Protein AF-A0A100YXA7-F1 (afdb_monomer)

Sequence (184 aa):
MTSSLSVAEYPRHGAYSASVLDNNVTSNGMRNAVTMMPQLVTTAGMGSSYYQPALPRNLDIFSEVERGLGDSSIKDDQRLLARKLAASLKTSLLNNYRQMHMDLPYSELHLSVLDDSAVLIEWTYLNLRAGFSIERNVDDSSYYVLVRDMENGVSTIVPEYGPLNGKNVDAVAAKVVARISEKL

Nearest PDB structures (foldseek):
  9bk6-assembly1_A  TM=2.404E-01  e=3.245E-01  synthetic construct
  5o7s-assembly1_B  TM=2.635E-01  e=5.913E-01  Dioscoreophyllum cumminsii
  5lc6-assembly2_B  TM=2.548E-01  e=8.475E-01  Dioscoreophyllum cumminsii
  7wzg-assembly1_A  TM=2.625E-01  e=3.172E+00  Streptomyces sp.

Structure (mmCIF, N/CA/C/O backbone):
data_AF-A0A100YXA7-F1
#
_entry.id   AF-A0A100YXA7-F1
#
loop_
_atom_site.group_PDB
_atom_site.id
_atom_site.type_symbol
_atom_site.label_atom_id
_atom_site.label_alt_id
_atom_site.label_comp_id
_atom_site.label_asym_id
_atom_site.label_entity_id
_atom_site.label_seq_id
_atom_site.pdbx_PDB_ins_code
_atom_site.Cartn_x
_atom_site.Cartn_y
_atom_site.Cartn_z
_atom_site.occupancy
_atom_site.B_iso_or_equiv
_atom_site.auth_seq_id
_atom_site.auth_comp_id
_atom_site.auth_asym_id
_atom_site.auth_atom_id
_atom_site.pdbx_PDB_model_num
ATOM 1 N N . MET A 1 1 ? 3.098 -28.451 -56.221 1.00 37.62 1 MET A N 1
ATOM 2 C CA . MET A 1 1 ? 1.622 -28.524 -56.164 1.00 37.62 1 MET A CA 1
ATOM 3 C C . MET A 1 1 ? 1.229 -27.959 -54.796 1.00 37.62 1 MET A C 1
ATOM 5 O O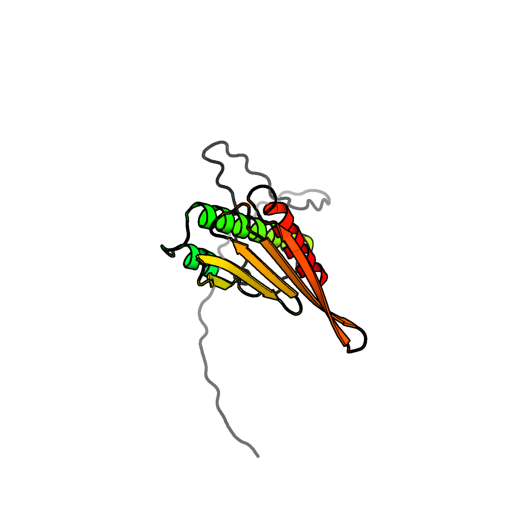 . MET A 1 1 ? 1.857 -28.399 -53.845 1.00 37.62 1 MET A O 1
ATOM 9 N N . THR A 1 2 ? 0.461 -26.876 -54.589 1.00 33.88 2 THR A N 1
ATOM 10 C CA . THR A 1 2 ? -0.818 -26.396 -55.186 1.00 33.88 2 THR A CA 1
ATOM 11 C C . THR A 1 2 ? -1.984 -27.355 -54.903 1.00 33.88 2 THR A C 1
ATOM 13 O O . THR A 1 2 ? -1.881 -28.497 -55.337 1.00 33.88 2 THR A O 1
ATOM 16 N N . SER A 1 3 ? -3.101 -27.008 -54.240 1.00 31.05 3 SER A N 1
ATOM 17 C CA . SER A 1 3 ? -3.543 -25.785 -53.505 1.00 31.05 3 SER A CA 1
ATOM 18 C C . SER A 1 3 ? -4.622 -26.211 -52.454 1.00 31.05 3 SER A C 1
ATOM 20 O O . SER A 1 3 ? -4.686 -27.401 -52.172 1.00 31.05 3 SER A O 1
ATOM 22 N N . SER A 1 4 ? -5.508 -25.421 -51.811 1.00 32.31 4 SER A N 1
ATOM 23 C CA . SER A 1 4 ? -5.873 -23.977 -51.787 1.00 32.31 4 SER A CA 1
ATOM 24 C C . SER A 1 4 ? -6.803 -23.683 -50.586 1.00 32.31 4 SER A C 1
ATOM 26 O O . SER A 1 4 ? -7.773 -24.413 -50.412 1.00 32.31 4 SER A O 1
ATOM 28 N N . LEU A 1 5 ? -6.597 -22.571 -49.863 1.00 30.11 5 LEU A N 1
ATOM 29 C CA . LEU A 1 5 ? -7.562 -21.936 -48.934 1.00 30.11 5 LEU A CA 1
ATOM 30 C C . LEU A 1 5 ? -7.378 -20.405 -49.049 1.00 30.11 5 LEU A C 1
ATOM 32 O O . LEU A 1 5 ? -6.322 -19.898 -48.691 1.00 30.11 5 LEU A O 1
ATOM 36 N N . SER A 1 6 ? -8.191 -19.675 -49.823 1.00 32.47 6 SER A N 1
ATOM 37 C CA . SER A 1 6 ? -9.591 -19.245 -49.592 1.00 32.47 6 SER A CA 1
ATOM 38 C C . SER A 1 6 ? -9.671 -17.893 -48.863 1.00 32.47 6 SER A C 1
ATOM 40 O O . SER A 1 6 ? -9.433 -17.811 -47.661 1.00 32.47 6 SER A O 1
ATOM 42 N N . VAL A 1 7 ? -10.013 -16.839 -49.610 1.00 32.09 7 VAL A N 1
ATOM 43 C CA . VAL A 1 7 ? -10.186 -15.459 -49.119 1.00 32.09 7 VAL A CA 1
ATOM 44 C C . VAL A 1 7 ? -11.549 -15.297 -48.437 1.00 32.09 7 VAL A C 1
ATOM 46 O O . VAL A 1 7 ? -12.531 -15.879 -48.890 1.00 32.09 7 VAL A O 1
ATOM 49 N N . ALA A 1 8 ? -11.615 -14.461 -47.398 1.00 31.59 8 ALA A N 1
ATOM 50 C CA . ALA A 1 8 ? -12.858 -13.908 -46.864 1.00 31.59 8 ALA A CA 1
ATOM 51 C C . ALA A 1 8 ? -12.828 -12.376 -47.001 1.00 31.59 8 ALA A C 1
ATOM 53 O O . ALA A 1 8 ? -11.882 -11.731 -46.549 1.00 31.59 8 ALA A O 1
ATOM 54 N N . GLU A 1 9 ? -13.841 -11.803 -47.649 1.00 31.30 9 GLU A N 1
ATOM 55 C CA . GLU A 1 9 ? -13.951 -10.365 -47.916 1.00 31.30 9 GLU A CA 1
ATOM 56 C C . GLU A 1 9 ? -14.804 -9.659 -46.851 1.00 31.30 9 GLU A C 1
ATOM 58 O O . GLU A 1 9 ? -15.829 -10.187 -46.428 1.00 31.30 9 GLU A O 1
ATOM 63 N N . TYR A 1 10 ? -14.425 -8.435 -46.474 1.00 28.31 10 TYR A N 1
ATOM 64 C CA . TYR A 1 10 ? -15.261 -7.479 -45.730 1.00 28.31 10 TYR A CA 1
ATOM 65 C C . TYR A 1 10 ? -15.031 -6.055 -46.300 1.00 28.31 10 TYR A C 1
ATOM 67 O O . TYR A 1 10 ? -14.023 -5.828 -46.977 1.00 28.31 10 TYR A O 1
ATOM 75 N N . PRO A 1 11 ? -15.994 -5.117 -46.181 1.00 31.16 11 PRO A N 1
ATOM 76 C CA . PRO A 1 11 ? -16.403 -4.342 -47.354 1.00 31.16 11 PRO A CA 1
ATOM 77 C C . PRO A 1 11 ? -15.809 -2.934 -47.439 1.00 31.16 11 PRO A C 1
ATOM 79 O O . PRO A 1 11 ? -15.456 -2.307 -46.442 1.00 31.16 11 PRO A O 1
ATOM 82 N N . ARG A 1 12 ? -15.820 -2.379 -48.656 1.00 36.41 12 ARG A N 1
ATOM 83 C CA . ARG A 1 12 ? -15.727 -0.928 -48.879 1.00 36.41 12 ARG A CA 1
ATOM 84 C C . ARG A 1 12 ? -17.092 -0.274 -48.654 1.00 36.41 12 ARG A C 1
ATOM 86 O O . ARG A 1 12 ? -18.082 -0.851 -49.078 1.00 36.41 12 ARG A O 1
ATOM 93 N N . HIS A 1 13 ? -17.099 0.928 -48.073 1.00 28.98 13 HIS A N 1
ATOM 94 C CA . HIS A 1 13 ? -18.012 2.084 -48.242 1.00 28.98 13 HIS A CA 1
ATOM 95 C C . HIS A 1 13 ? -17.927 2.936 -46.950 1.00 28.98 13 HIS A C 1
ATOM 97 O O . HIS A 1 13 ? -17.755 2.380 -45.873 1.00 28.98 13 HIS A O 1
ATOM 103 N N . GLY A 1 14 ? -18.012 4.270 -46.953 1.00 28.19 14 GLY A N 1
ATOM 104 C CA . GLY A 1 14 ? -18.210 5.219 -48.056 1.00 28.19 14 GLY A CA 1
ATOM 105 C C . GLY A 1 14 ? -17.272 6.435 -47.967 1.00 28.19 14 GLY A C 1
ATOM 106 O O . GLY A 1 14 ? -16.270 6.406 -47.257 1.00 28.19 14 GLY A O 1
ATOM 107 N N . ALA A 1 15 ? -17.563 7.486 -48.735 1.00 28.77 15 ALA A N 1
ATOM 108 C CA . ALA A 1 15 ? -16.673 8.638 -48.899 1.00 28.77 15 ALA A CA 1
ATOM 109 C C . ALA A 1 15 ? -16.868 9.727 -47.830 1.00 28.77 15 ALA A C 1
ATOM 111 O O . ALA A 1 15 ? -17.996 10.032 -47.449 1.00 28.77 15 ALA A O 1
ATOM 112 N N . TYR A 1 16 ? -15.774 10.397 -47.455 1.00 27.38 16 TYR A N 1
ATOM 113 C CA . TYR A 1 16 ? -15.831 11.718 -46.828 1.00 27.38 16 TYR A CA 1
ATOM 114 C C . TYR A 1 16 ? -15.858 12.795 -47.916 1.00 27.38 16 TYR A C 1
ATOM 116 O O . TYR A 1 16 ? -14.911 12.946 -48.686 1.00 27.38 16 TYR A O 1
ATOM 124 N N . SER A 1 17 ? -16.967 13.527 -47.996 1.00 29.88 17 SER A N 1
ATOM 125 C CA . SER A 1 17 ? -17.158 14.642 -48.923 1.00 29.88 17 SER A CA 1
ATOM 126 C C . SER A 1 17 ? -16.357 15.870 -48.487 1.00 29.88 17 SER A C 1
ATOM 128 O O . SER A 1 17 ? -16.531 16.347 -47.366 1.00 29.88 17 SER A O 1
ATOM 130 N N . ALA A 1 18 ? -15.546 16.434 -49.382 1.00 30.25 18 ALA A N 1
ATOM 131 C CA . ALA A 1 18 ? -14.937 17.741 -49.156 1.00 30.25 18 ALA A CA 1
ATOM 132 C C . ALA A 1 18 ? -15.998 18.853 -49.270 1.00 30.25 18 ALA A C 1
ATOM 134 O O . ALA A 1 18 ? -16.669 18.966 -50.295 1.00 30.25 18 ALA A O 1
ATOM 135 N N . SER A 1 19 ? -16.123 19.695 -48.242 1.00 31.27 19 SER A N 1
ATOM 136 C CA . SER A 1 19 ? -16.876 20.952 -48.301 1.00 31.27 19 SER A CA 1
ATOM 137 C C . SER A 1 19 ? -15.903 22.121 -48.446 1.00 31.27 19 SER A C 1
ATOM 139 O O . SER A 1 19 ? -15.122 22.391 -47.532 1.00 31.27 19 SER A O 1
ATOM 141 N N . VAL A 1 20 ? -15.945 22.804 -49.591 1.00 30.64 20 VAL A N 1
ATOM 142 C CA . VAL A 1 20 ? -15.165 24.024 -49.838 1.00 30.64 20 VAL A CA 1
ATOM 143 C C . VAL A 1 20 ? -15.649 25.142 -48.914 1.00 30.64 20 VAL A C 1
ATOM 145 O O . VAL A 1 20 ? -16.853 25.328 -48.745 1.00 30.64 20 VAL A O 1
ATOM 148 N N . LEU A 1 21 ? -14.716 25.935 -48.389 1.00 31.16 21 LEU A N 1
ATOM 149 C CA . LEU A 1 21 ? -14.981 27.331 -48.058 1.00 31.16 21 LEU A CA 1
ATOM 150 C C . LEU A 1 21 ? -13.771 28.166 -48.469 1.00 31.16 21 LEU A C 1
ATOM 152 O O . LEU A 1 21 ? -12.628 27.739 -48.309 1.00 31.16 21 LEU A O 1
ATOM 156 N N . ASP A 1 22 ? -14.051 29.301 -49.097 1.00 28.36 22 ASP A N 1
ATOM 157 C CA . ASP A 1 22 ? -13.102 29.931 -50.000 1.00 28.36 22 ASP A CA 1
ATOM 158 C C . ASP A 1 22 ? -12.080 30.856 -49.337 1.00 28.36 22 ASP A C 1
ATOM 160 O O . ASP A 1 22 ? -12.288 31.454 -48.281 1.00 28.36 22 ASP A O 1
ATOM 164 N N . ASN A 1 23 ? -10.979 30.970 -50.068 1.00 32.12 23 ASN A N 1
ATOM 165 C CA . ASN A 1 23 ? -9.921 31.961 -49.991 1.00 32.12 23 ASN A CA 1
ATOM 166 C C . ASN A 1 23 ? -10.308 33.325 -49.392 1.00 32.12 23 ASN A C 1
ATOM 168 O O . ASN A 1 23 ? -11.261 33.974 -49.822 1.00 32.12 23 ASN A O 1
ATOM 172 N N . ASN A 1 24 ? -9.394 33.877 -48.591 1.00 29.58 24 ASN A N 1
ATOM 173 C CA . ASN A 1 24 ? -9.084 35.296 -48.722 1.00 29.58 24 ASN A CA 1
ATOM 174 C C . ASN A 1 24 ? -7.568 35.509 -48.614 1.00 29.58 24 ASN A C 1
ATOM 176 O O . ASN A 1 24 ? -6.945 35.094 -47.638 1.00 29.58 24 ASN A O 1
ATOM 180 N N . VAL A 1 25 ? -6.969 36.097 -49.651 1.00 38.00 25 VAL A N 1
ATOM 181 C CA . VAL A 1 25 ? -5.513 36.241 -49.792 1.00 38.00 25 VAL A CA 1
ATOM 182 C C . VAL A 1 25 ? -5.125 37.703 -49.624 1.00 38.00 25 VAL A C 1
ATOM 184 O O . VAL A 1 25 ? -5.467 38.536 -50.460 1.00 38.00 25 VAL A O 1
ATOM 187 N N . THR A 1 26 ? -4.305 37.994 -48.618 1.00 33.75 26 THR A N 1
ATOM 188 C CA . THR A 1 26 ? -3.433 39.174 -48.610 1.00 33.75 26 THR A CA 1
ATOM 189 C C . THR A 1 26 ? -2.044 38.799 -48.105 1.00 33.75 26 THR A C 1
ATOM 191 O O . THR A 1 26 ? -1.861 37.933 -47.252 1.00 33.75 26 THR A O 1
ATOM 194 N N . SER A 1 27 ? -1.033 39.418 -48.707 1.00 37.34 27 SER A N 1
ATOM 195 C CA . SER A 1 27 ? 0.379 39.110 -48.502 1.00 37.34 27 SER A CA 1
ATOM 196 C C . SER A 1 27 ? 0.974 39.858 -47.310 1.00 37.34 27 SER A C 1
ATOM 198 O O . SER A 1 27 ? 0.764 41.065 -47.201 1.00 37.34 27 SER A O 1
ATOM 200 N N . ASN A 1 28 ? 1.859 39.210 -46.542 1.00 32.50 28 ASN A N 1
ATOM 201 C CA . ASN A 1 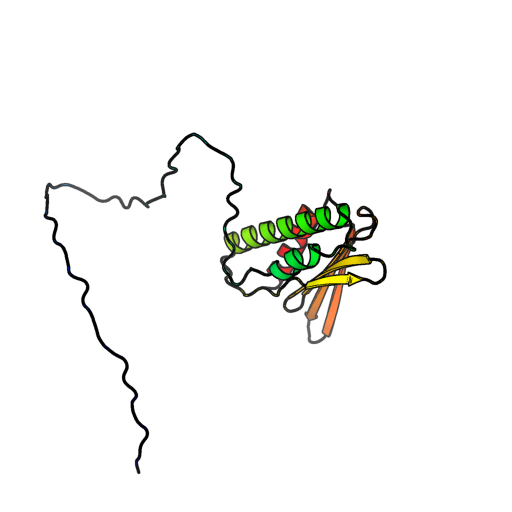28 ? 3.289 39.569 -46.541 1.00 32.50 28 ASN A CA 1
ATOM 202 C C . ASN A 1 28 ? 4.145 38.725 -45.579 1.00 32.50 28 ASN A C 1
ATOM 204 O O . ASN A 1 28 ? 3.720 38.370 -44.490 1.00 32.50 28 ASN A O 1
ATOM 208 N N . GLY A 1 29 ? 5.412 38.538 -45.965 1.00 32.50 29 GLY A N 1
ATOM 209 C CA . GLY A 1 29 ? 6.546 38.805 -45.073 1.00 32.50 29 GLY A CA 1
ATOM 210 C C . GLY A 1 29 ? 6.805 37.897 -43.863 1.00 32.50 29 GLY A C 1
ATOM 211 O O . GLY A 1 29 ? 6.405 38.210 -42.753 1.00 32.50 29 GLY A O 1
ATOM 212 N N . MET A 1 30 ? 7.738 36.963 -44.068 1.00 31.23 30 MET A N 1
ATOM 213 C CA . MET A 1 30 ? 8.749 36.522 -43.089 1.00 31.23 30 MET A CA 1
ATOM 214 C C . MET A 1 30 ? 8.351 35.594 -41.921 1.00 31.23 30 MET A C 1
ATOM 216 O O . MET A 1 30 ? 7.366 35.738 -41.211 1.00 31.23 30 MET A O 1
ATOM 220 N N . ARG A 1 31 ? 9.251 34.623 -41.731 1.0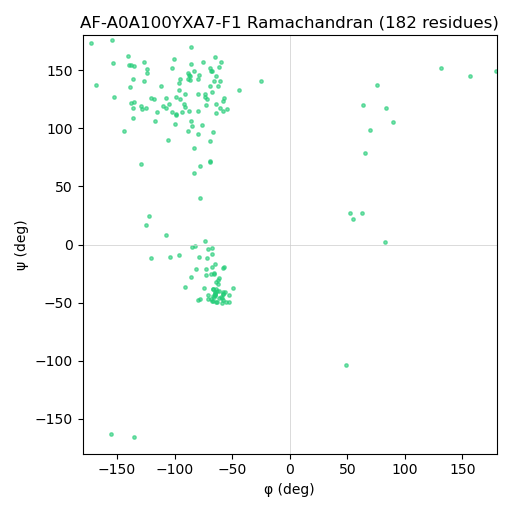0 42.66 31 ARG A N 1
ATOM 221 C CA . ARG A 1 31 ? 9.305 33.569 -40.711 1.00 42.66 31 ARG A CA 1
ATOM 222 C C . ARG A 1 31 ? 8.990 34.048 -39.286 1.00 42.66 31 ARG A C 1
ATOM 224 O O . ARG A 1 31 ? 9.694 34.907 -38.767 1.00 42.66 31 ARG A O 1
ATOM 231 N N . ASN A 1 32 ? 8.124 33.309 -38.594 1.00 32.41 32 ASN A N 1
ATOM 232 C CA . ASN A 1 32 ? 8.386 32.887 -37.215 1.00 32.41 32 ASN A CA 1
ATOM 233 C C . ASN A 1 32 ? 7.650 31.575 -36.913 1.00 32.41 32 ASN A C 1
ATOM 235 O O . ASN A 1 32 ? 6.443 31.473 -37.117 1.00 32.41 32 ASN A O 1
ATOM 239 N N . ALA A 1 33 ? 8.376 30.568 -36.426 1.00 35.59 33 ALA A N 1
ATOM 240 C CA . ALA A 1 33 ? 7.793 29.305 -35.983 1.00 35.59 33 ALA A CA 1
ATOM 241 C C . ALA A 1 33 ? 7.294 29.464 -34.539 1.00 35.59 33 ALA A C 1
ATOM 243 O O . ALA A 1 33 ? 8.003 29.151 -33.586 1.00 35.59 33 ALA A O 1
ATOM 244 N N . VAL A 1 34 ? 6.087 30.010 -34.376 1.00 32.72 34 VAL A N 1
ATOM 245 C CA . VAL A 1 34 ? 5.460 30.146 -33.056 1.00 32.72 34 VAL A CA 1
ATOM 246 C C . VAL A 1 34 ? 4.931 28.783 -32.620 1.00 32.72 34 VAL A C 1
ATOM 248 O O . VAL A 1 34 ? 3.887 28.331 -33.088 1.00 32.72 34 VAL A O 1
ATOM 251 N N . THR A 1 35 ? 5.654 28.127 -31.712 1.00 35.72 35 THR A N 1
ATOM 252 C CA . THR A 1 35 ? 5.181 26.925 -31.017 1.00 35.72 35 THR A CA 1
ATOM 253 C C . THR A 1 35 ? 3.843 27.223 -30.344 1.00 35.72 35 THR A C 1
ATOM 255 O O . THR A 1 35 ? 3.776 28.063 -29.445 1.00 35.72 35 THR A O 1
ATOM 258 N N . MET A 1 36 ? 2.777 26.534 -30.759 1.00 30.06 36 MET A N 1
ATOM 259 C CA . MET A 1 36 ? 1.458 26.659 -30.138 1.00 30.06 36 MET A CA 1
ATOM 260 C C . MET A 1 36 ? 1.471 26.057 -28.729 1.00 30.06 36 MET A C 1
ATOM 262 O O . MET A 1 36 ? 1.163 24.883 -28.535 1.00 30.06 36 MET A O 1
ATOM 266 N N . MET A 1 37 ? 1.803 26.873 -27.728 1.00 31.73 37 MET A N 1
ATOM 267 C CA . MET A 1 37 ? 1.405 26.578 -26.354 1.00 31.73 37 MET A CA 1
ATOM 268 C C . MET A 1 37 ? -0.122 26.711 -26.245 1.00 31.73 37 MET A C 1
ATOM 270 O O . MET A 1 37 ? -0.664 27.729 -26.690 1.00 31.73 37 MET A O 1
ATOM 274 N N . PRO A 1 38 ? -0.834 25.733 -25.657 1.00 34.38 38 PRO A N 1
ATOM 275 C CA . PRO A 1 38 ? -2.259 25.875 -25.393 1.00 34.38 38 PRO A CA 1
ATOM 276 C C . PRO A 1 38 ? -2.463 27.007 -24.381 1.00 34.38 38 PRO A C 1
ATOM 278 O O . PRO A 1 38 ? -1.916 26.969 -23.278 1.00 34.38 38 PRO A O 1
ATOM 281 N N . GLN A 1 39 ? -3.225 28.036 -24.753 1.00 30.23 39 GLN A N 1
ATOM 282 C CA . GLN A 1 39 ? -3.498 29.145 -23.842 1.00 30.23 39 GLN A CA 1
ATOM 283 C C . GLN A 1 39 ? -4.403 28.688 -22.693 1.00 30.23 39 GLN A C 1
ATOM 285 O O . GLN A 1 39 ? -5.406 28.009 -22.916 1.00 30.23 39 GLN A O 1
ATOM 290 N N . LEU A 1 40 ? -4.075 29.102 -21.465 1.00 32.66 40 LEU A N 1
ATOM 291 C CA . LEU A 1 40 ? -5.000 28.985 -20.341 1.00 32.66 40 LEU A CA 1
ATOM 292 C C . LEU A 1 40 ? -6.221 29.869 -20.617 1.00 32.66 40 LEU A C 1
ATOM 294 O O . LEU A 1 40 ? -6.123 31.096 -20.622 1.00 32.66 40 LEU A O 1
ATOM 298 N N . VAL A 1 41 ? -7.378 29.240 -20.815 1.00 33.69 41 VAL A N 1
ATOM 299 C CA . VAL A 1 41 ? -8.666 29.936 -20.857 1.00 33.69 41 VAL A CA 1
ATOM 300 C C . VAL A 1 41 ? -9.102 30.199 -19.418 1.00 33.69 41 VAL A C 1
ATOM 302 O O . VAL A 1 41 ? -9.676 29.337 -18.755 1.00 33.69 41 VAL A O 1
ATOM 305 N N . THR A 1 42 ? -8.793 31.393 -18.915 1.00 39.19 42 THR A N 1
ATOM 306 C CA . THR A 1 42 ? -9.084 31.807 -17.535 1.00 39.19 42 THR A CA 1
ATOM 307 C C . THR A 1 42 ? -10.560 32.189 -17.354 1.00 39.19 42 THR A C 1
ATOM 309 O O . THR A 1 42 ? -10.890 33.350 -17.114 1.00 39.19 42 THR A O 1
ATOM 312 N N . THR A 1 43 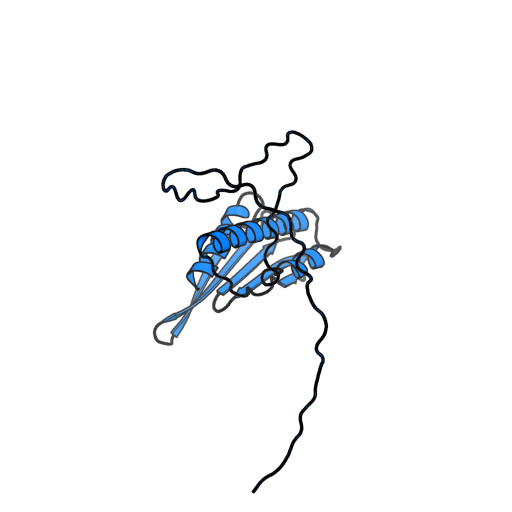? -11.472 31.221 -17.462 1.00 35.12 43 THR A N 1
ATOM 313 C CA . THR A 1 43 ? -12.887 31.429 -17.115 1.00 35.12 43 THR A CA 1
ATOM 314 C C . THR A 1 43 ? -13.057 31.339 -15.600 1.00 35.12 43 THR A C 1
ATOM 316 O O . THR A 1 43 ? -12.835 30.289 -15.002 1.00 35.12 43 THR A O 1
ATOM 319 N N . ALA A 1 44 ? -13.445 32.444 -14.963 1.00 37.53 44 ALA A N 1
ATOM 320 C CA . ALA A 1 44 ? -13.647 32.490 -13.519 1.00 37.53 44 ALA A CA 1
ATOM 321 C C . ALA A 1 44 ? -15.003 31.886 -13.108 1.00 37.53 44 ALA A C 1
ATOM 323 O O . ALA A 1 44 ? -16.046 32.308 -13.603 1.00 37.53 44 ALA A O 1
ATOM 324 N N . GLY A 1 45 ? -14.986 30.969 -12.136 1.00 36.91 45 GLY A N 1
ATOM 325 C CA . GLY A 1 45 ? -16.182 30.493 -11.434 1.00 36.91 45 GLY A CA 1
ATOM 326 C C . GLY A 1 45 ? -16.305 28.970 -11.329 1.00 36.91 45 GLY A C 1
ATOM 327 O O . GLY A 1 45 ? -15.844 28.233 -12.189 1.00 36.91 45 GLY A O 1
ATOM 328 N N . MET A 1 46 ? -16.993 28.528 -10.271 1.00 34.06 46 MET A N 1
ATOM 329 C CA . MET A 1 46 ? -17.479 27.156 -10.046 1.00 34.06 46 MET A CA 1
ATOM 330 C C . MET A 1 46 ? -16.425 26.043 -9.870 1.00 34.06 46 MET A C 1
ATOM 332 O O . MET A 1 46 ? -16.260 25.174 -10.716 1.00 34.06 46 MET A O 1
ATOM 336 N N . GLY A 1 47 ? -15.861 25.981 -8.658 1.00 32.38 47 GLY A N 1
ATOM 337 C CA . GLY A 1 47 ? -15.447 24.722 -8.027 1.00 32.38 47 GLY A CA 1
ATOM 338 C C . GLY A 1 47 ? -14.071 24.172 -8.411 1.00 32.38 47 GLY A C 1
ATOM 339 O O . GLY A 1 47 ? -13.846 23.714 -9.528 1.00 32.38 47 GLY A O 1
ATOM 340 N N . SER A 1 48 ? -13.185 24.077 -7.415 1.00 33.72 48 SER A N 1
ATOM 341 C CA . SER A 1 48 ? -11.949 23.289 -7.490 1.00 33.72 48 SER A CA 1
ATOM 342 C C . SER A 1 48 ? -12.254 21.787 -7.504 1.00 33.72 48 SER A C 1
ATOM 344 O O . SER A 1 48 ? -11.997 21.071 -6.536 1.00 33.72 48 SER A O 1
ATOM 346 N N . SER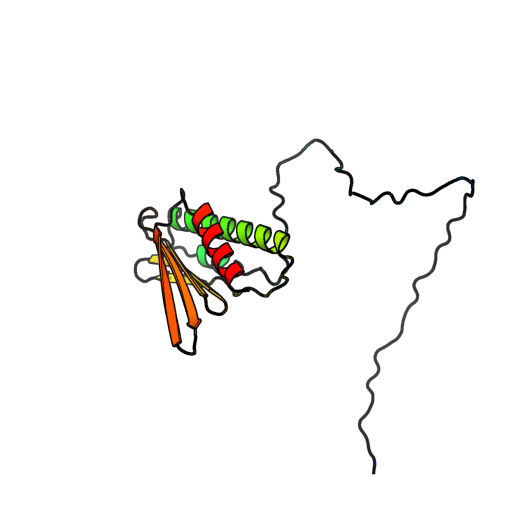 A 1 49 ? -12.808 21.297 -8.614 1.00 36.12 49 SER A N 1
ATOM 347 C CA . SER A 1 49 ? -12.717 19.878 -8.940 1.00 36.12 49 SER A CA 1
ATOM 348 C C . SER A 1 49 ? -11.233 19.534 -9.078 1.00 36.12 49 SER A C 1
ATOM 350 O O . SER A 1 49 ? -10.516 20.103 -9.902 1.00 36.12 49 SER A O 1
ATOM 352 N N . TYR A 1 50 ? -10.742 18.638 -8.220 1.00 31.19 50 TYR A N 1
ATOM 353 C CA . TYR A 1 50 ? -9.387 18.118 -8.346 1.00 31.19 50 TYR A CA 1
ATOM 354 C C . TYR A 1 50 ? -9.340 17.286 -9.621 1.00 31.19 50 TYR A C 1
ATOM 356 O O . TYR A 1 50 ? -9.753 16.127 -9.630 1.00 31.19 50 TYR A O 1
ATOM 364 N N . TYR A 1 51 ? -8.864 17.907 -10.700 1.00 35.81 51 TYR A N 1
ATOM 365 C CA . TYR A 1 51 ? -8.704 17.295 -12.011 1.00 35.81 51 TYR A CA 1
ATOM 366 C C . TYR A 1 51 ? -7.569 16.262 -11.941 1.00 35.81 51 TYR A C 1
ATOM 368 O O . TYR A 1 51 ? -6.465 16.499 -12.429 1.00 35.81 51 TYR A O 1
ATOM 376 N N . GLN A 1 52 ? -7.819 15.124 -11.277 1.00 43.44 52 GLN A N 1
ATOM 377 C CA . GLN A 1 52 ? -6.968 13.945 -11.367 1.00 43.44 52 GLN A CA 1
ATOM 378 C C . GLN A 1 52 ? -6.917 13.564 -12.849 1.00 43.44 52 GLN A C 1
ATOM 380 O O . GLN A 1 52 ? -7.956 13.209 -13.413 1.00 43.44 52 GLN A O 1
ATOM 385 N N . PRO A 1 53 ? -5.749 13.638 -13.506 1.00 48.00 53 PRO A N 1
ATOM 386 C CA . PRO A 1 53 ? -5.593 13.084 -14.837 1.00 48.00 53 PRO A CA 1
ATOM 387 C C . PRO A 1 53 ? -5.953 11.606 -14.770 1.00 48.00 53 PRO A C 1
ATOM 389 O O . PRO A 1 53 ? -5.407 10.875 -13.939 1.00 48.00 53 PRO A O 1
ATOM 392 N N . ALA A 1 54 ? -6.884 11.180 -15.620 1.00 51.88 54 ALA A N 1
ATOM 393 C CA . ALA A 1 54 ? -7.188 9.769 -15.756 1.00 51.88 54 ALA A CA 1
ATOM 394 C C . ALA A 1 54 ? -5.898 9.042 -16.150 1.00 51.88 54 ALA A C 1
ATOM 396 O O . ALA A 1 54 ? -5.260 9.390 -17.148 1.00 51.88 54 ALA A O 1
ATOM 397 N N . LEU A 1 55 ? -5.509 8.057 -15.344 1.00 55.91 55 LEU A N 1
ATOM 398 C CA . LEU A 1 55 ? -4.463 7.123 -15.725 1.00 55.91 55 LEU A CA 1
ATOM 399 C C . LEU A 1 55 ? -4.927 6.385 -17.000 1.00 55.91 55 LEU A C 1
ATOM 401 O O . LEU A 1 55 ? -6.122 6.081 -17.111 1.00 55.91 55 LEU A O 1
ATOM 405 N N . PRO A 1 56 ? -4.044 6.111 -17.980 1.00 57.72 56 PRO A N 1
ATOM 406 C CA . PRO A 1 56 ? -4.403 5.244 -19.098 1.00 57.72 56 PRO A CA 1
ATOM 407 C C . PRO A 1 56 ? -4.806 3.846 -18.583 1.00 57.72 56 PRO A C 1
ATOM 409 O O . PRO A 1 56 ? -4.486 3.459 -17.461 1.00 57.72 56 PRO A O 1
ATOM 412 N N . ARG A 1 57 ? -5.593 3.091 -19.363 1.00 51.03 57 ARG A N 1
ATOM 413 C CA . ARG A 1 57 ? -6.339 1.921 -18.838 1.00 51.03 57 ARG A CA 1
ATOM 414 C C . ARG A 1 57 ? -5.460 0.766 -18.330 1.00 51.03 57 ARG A C 1
ATOM 416 O O . ARG A 1 57 ? -5.948 -0.075 -17.590 1.00 51.03 57 ARG A O 1
ATOM 423 N N . ASN A 1 58 ? -4.182 0.745 -18.697 1.00 53.50 58 ASN A N 1
ATOM 424 C CA . ASN A 1 58 ? -3.134 -0.151 -18.192 1.00 53.50 58 ASN A CA 1
ATOM 425 C C . ASN A 1 58 ? -2.653 0.177 -16.760 1.00 53.50 58 ASN A C 1
ATOM 427 O O . ASN A 1 58 ? -1.727 -0.462 -16.266 1.00 53.50 58 ASN A O 1
ATOM 431 N N . LEU A 1 59 ? -3.263 1.169 -16.106 1.00 60.16 59 LEU A N 1
ATOM 432 C CA . LEU A 1 59 ? -2.937 1.645 -14.761 1.00 60.16 59 LEU A CA 1
ATOM 433 C C . LEU A 1 59 ? -4.154 1.638 -13.804 1.00 60.16 59 LEU A C 1
ATOM 435 O O . LEU A 1 59 ? -4.094 2.247 -12.736 1.00 60.16 59 LEU A O 1
ATOM 439 N N . ASP A 1 60 ? -5.240 0.919 -14.129 1.00 68.12 60 ASP A N 1
ATOM 440 C CA . ASP A 1 60 ? -6.402 0.708 -13.234 1.00 68.12 60 ASP A CA 1
ATOM 441 C C . ASP A 1 60 ? -6.146 -0.354 -12.139 1.00 68.12 60 ASP A C 1
ATOM 443 O O . ASP A 1 60 ? -6.993 -1.171 -11.772 1.00 68.12 60 ASP A O 1
ATOM 447 N N . ILE A 1 61 ? -4.932 -0.325 -11.588 1.00 76.88 61 ILE A N 1
ATOM 448 C CA . ILE A 1 61 ? -4.429 -1.280 -10.595 1.00 76.88 61 ILE A CA 1
ATOM 449 C C . ILE A 1 61 ? -5.140 -1.170 -9.237 1.00 76.88 61 ILE A C 1
ATOM 451 O O . ILE A 1 61 ? -4.902 -1.985 -8.356 1.00 76.88 61 ILE A O 1
ATOM 455 N N . PHE A 1 62 ? -5.986 -0.153 -9.047 1.00 83.19 62 PHE A N 1
ATOM 456 C CA . PHE A 1 62 ? -6.670 0.161 -7.789 1.00 83.19 62 PHE A CA 1
ATOM 457 C C . PHE A 1 62 ? -8.098 -0.410 -7.711 1.00 83.19 62 PHE A C 1
ATOM 459 O O . PHE A 1 62 ? -8.710 -0.370 -6.645 1.00 83.19 62 PHE A O 1
ATOM 466 N N . SER A 1 63 ? -8.636 -0.946 -8.811 1.00 79.31 63 SER A N 1
ATOM 467 C CA . SER A 1 63 ? -10.044 -1.362 -8.925 1.00 79.31 63 SER A CA 1
ATOM 468 C C . SER A 1 63 ? -10.440 -2.568 -8.051 1.00 79.31 63 SER A C 1
ATOM 470 O O . SER A 1 63 ? -11.631 -2.775 -7.785 1.00 79.31 63 SER A O 1
ATOM 472 N N . GLU A 1 64 ? -9.473 -3.366 -7.583 1.00 82.44 64 GLU A N 1
ATOM 473 C CA . GLU A 1 64 ? -9.685 -4.382 -6.543 1.00 82.44 64 GLU A CA 1
ATOM 474 C C . GLU A 1 64 ? -9.701 -3.743 -5.146 1.00 82.44 64 GLU A C 1
ATOM 476 O O . GLU A 1 64 ? -10.652 -3.952 -4.394 1.00 82.44 64 GLU A O 1
ATOM 481 N N . VAL A 1 65 ? -8.722 -2.886 -4.830 1.00 85.12 65 VAL A N 1
ATOM 482 C CA . VAL A 1 65 ? -8.634 -2.143 -3.558 1.00 85.12 65 VAL A CA 1
ATOM 483 C C . VAL A 1 65 ? -9.904 -1.325 -3.295 1.00 85.12 65 VAL A C 1
ATOM 485 O O . VAL A 1 65 ? -10.494 -1.429 -2.221 1.00 85.12 65 VAL A O 1
ATOM 488 N N . GLU A 1 66 ? -10.380 -0.546 -4.272 1.00 85.50 66 GLU A N 1
ATOM 489 C CA . GLU A 1 66 ? -11.597 0.267 -4.117 1.00 85.50 66 GLU A CA 1
ATOM 490 C C . GLU A 1 66 ? -12.852 -0.588 -3.855 1.00 85.50 66 GLU A C 1
ATOM 492 O O . GLU A 1 66 ? -13.748 -0.158 -3.125 1.00 85.50 66 GLU A O 1
ATOM 497 N N . ARG A 1 67 ? -12.892 -1.818 -4.388 1.00 85.25 67 ARG A N 1
ATOM 498 C CA . ARG A 1 67 ? -13.976 -2.794 -4.194 1.00 85.25 67 ARG A CA 1
ATOM 499 C C . ARG A 1 67 ? -13.891 -3.480 -2.829 1.00 85.25 67 ARG A C 1
ATOM 501 O O . ARG A 1 67 ? -14.896 -3.558 -2.127 1.00 85.25 67 ARG A O 1
ATOM 508 N N . GLY A 1 68 ? -12.700 -3.937 -2.442 1.00 85.06 68 GLY A N 1
ATOM 509 C CA . GLY A 1 68 ? -12.442 -4.624 -1.174 1.00 85.06 68 GLY A CA 1
ATOM 510 C C . GLY A 1 68 ? -12.687 -3.741 0.052 1.00 85.06 68 GLY A C 1
ATOM 511 O O . GLY A 1 68 ? -13.211 -4.207 1.058 1.00 85.06 68 GLY A O 1
ATOM 512 N N . LEU A 1 69 ? -12.445 -2.429 -0.056 1.00 89.06 69 LEU A N 1
ATOM 513 C CA . LEU A 1 69 ? -12.763 -1.457 1.002 1.00 89.06 69 LEU A CA 1
ATOM 514 C C . LEU A 1 69 ? -14.273 -1.250 1.251 1.00 89.06 69 LEU A C 1
ATOM 516 O O . LEU A 1 69 ? -14.645 -0.496 2.157 1.00 89.06 69 LEU A O 1
ATOM 520 N N . GLY A 1 70 ? -15.138 -1.909 0.472 1.00 86.44 70 GLY A N 1
ATOM 521 C CA . GLY A 1 70 ? -16.569 -2.042 0.740 1.00 86.44 70 GLY A CA 1
ATOM 522 C C . GLY A 1 70 ? -16.930 -3.105 1.789 1.00 86.44 70 GLY A C 1
ATOM 523 O O . GLY A 1 70 ? -18.080 -3.130 2.224 1.00 86.44 70 GLY A O 1
ATOM 524 N N . ASP A 1 71 ? -15.990 -3.959 2.212 1.00 87.44 71 ASP A N 1
ATOM 525 C CA . ASP A 1 71 ? -16.240 -4.989 3.228 1.00 87.44 71 ASP A CA 1
ATOM 526 C C . ASP A 1 71 ? -16.635 -4.366 4.581 1.00 87.44 71 ASP A C 1
ATOM 528 O O . ASP A 1 71 ? -16.055 -3.369 5.027 1.00 87.44 71 ASP A O 1
ATOM 532 N N . SER A 1 72 ? -17.648 -4.941 5.235 1.00 87.25 72 SER A N 1
ATOM 533 C CA . SER A 1 72 ? -18.222 -4.447 6.491 1.00 87.25 72 SER A CA 1
ATOM 534 C C . SER A 1 72 ? -17.334 -4.675 7.719 1.00 87.25 72 SER A C 1
ATOM 536 O O . SER A 1 72 ? -17.493 -3.952 8.703 1.00 87.25 72 SER A O 1
ATOM 538 N N . SER A 1 73 ? -16.397 -5.626 7.667 1.00 89.12 73 SER A N 1
ATOM 539 C CA . SER A 1 73 ? -15.454 -5.946 8.750 1.00 89.12 73 SER A CA 1
ATOM 540 C C . SER A 1 73 ? -14.355 -4.894 8.937 1.00 89.12 73 SER A C 1
ATOM 542 O O . SER A 1 73 ? -13.847 -4.718 10.046 1.00 89.12 73 SER A O 1
ATOM 544 N N . ILE A 1 74 ? -14.016 -4.163 7.872 1.00 92.31 74 ILE A N 1
ATOM 545 C CA . ILE A 1 74 ? -12.989 -3.119 7.876 1.00 92.31 74 ILE A CA 1
ATOM 546 C C . ILE A 1 74 ? -13.519 -1.885 8.623 1.00 92.31 74 ILE A C 1
ATOM 548 O O . ILE A 1 74 ? -14.605 -1.390 8.321 1.00 92.31 74 ILE A O 1
ATOM 552 N N . LYS A 1 75 ? -12.760 -1.340 9.581 1.00 93.94 75 LYS A N 1
ATOM 553 C CA . LYS A 1 75 ? -13.152 -0.110 10.298 1.00 93.94 75 LYS A CA 1
ATOM 554 C C . LYS A 1 75 ? -12.965 1.144 9.446 1.00 93.94 75 LYS A C 1
ATOM 556 O O . LYS A 1 75 ? -12.108 1.184 8.567 1.00 93.94 75 LYS A O 1
ATOM 561 N N . ASP A 1 76 ? -13.684 2.218 9.767 1.00 94.62 76 ASP A N 1
ATOM 562 C CA . ASP A 1 76 ? -13.587 3.478 9.018 1.00 94.62 76 ASP A CA 1
ATOM 563 C C . ASP A 1 76 ? -12.193 4.121 9.055 1.00 94.62 76 ASP A C 1
ATOM 565 O O . ASP A 1 76 ? -11.755 4.640 8.030 1.00 94.62 76 ASP A O 1
ATOM 569 N N . ASP A 1 77 ? -11.442 4.002 10.155 1.00 95.25 77 ASP A N 1
ATOM 570 C CA . ASP A 1 77 ? -10.047 4.469 10.213 1.00 95.25 77 ASP A CA 1
ATOM 571 C C . ASP A 1 77 ? -9.138 3.677 9.256 1.00 95.25 77 ASP A C 1
ATOM 573 O O . ASP A 1 77 ? -8.311 4.257 8.546 1.00 95.25 77 ASP A O 1
ATOM 577 N N . GLN A 1 78 ? -9.336 2.354 9.170 1.00 95.62 78 GLN A N 1
ATOM 578 C CA . GLN A 1 78 ? -8.626 1.483 8.228 1.00 95.62 78 GLN A CA 1
ATOM 579 C C . GLN A 1 78 ? -9.013 1.830 6.781 1.00 95.62 78 GLN A C 1
ATOM 581 O O . GLN A 1 78 ? -8.133 2.008 5.938 1.00 95.62 78 GLN A O 1
ATOM 586 N N . ARG A 1 79 ? -10.313 2.029 6.496 1.00 94.75 79 ARG A N 1
ATOM 587 C CA . ARG A 1 79 ? -10.800 2.512 5.187 1.00 94.75 79 ARG A CA 1
ATOM 588 C C . ARG A 1 79 ? -10.189 3.866 4.825 1.00 94.75 79 ARG A C 1
ATOM 590 O O . ARG A 1 79 ? -9.845 4.081 3.665 1.00 94.75 79 ARG A O 1
ATOM 597 N N . LEU A 1 80 ? -10.058 4.782 5.786 1.00 95.12 80 LEU A N 1
ATOM 598 C CA . LEU A 1 80 ? -9.501 6.118 5.579 1.00 95.12 80 LEU A CA 1
ATOM 599 C C . LEU A 1 80 ? -8.001 6.062 5.261 1.00 95.12 80 LEU A C 1
ATOM 601 O O . LEU A 1 80 ? -7.571 6.682 4.285 1.00 95.12 80 LEU A O 1
ATOM 605 N N . LEU A 1 81 ? -7.215 5.292 6.024 1.00 96.19 81 LEU A N 1
ATOM 606 C CA . LEU A 1 81 ? -5.785 5.115 5.756 1.00 96.19 81 LEU A CA 1
ATOM 607 C C . LEU A 1 81 ? -5.550 4.396 4.419 1.00 96.19 81 LEU A C 1
ATOM 609 O O . LEU A 1 81 ? -4.718 4.849 3.634 1.00 96.19 81 LEU A O 1
ATOM 613 N N . ALA A 1 82 ? -6.329 3.356 4.108 1.00 94.94 82 ALA A N 1
ATOM 614 C CA . ALA A 1 82 ? -6.242 2.626 2.844 1.00 94.94 82 ALA A CA 1
ATOM 615 C C . ALA A 1 82 ? -6.616 3.494 1.629 1.00 94.94 82 ALA A C 1
ATOM 617 O O . ALA A 1 82 ? -5.896 3.507 0.631 1.00 94.94 82 ALA A O 1
ATOM 618 N N . ARG A 1 83 ? -7.695 4.289 1.718 1.00 93.06 83 ARG A N 1
ATOM 619 C CA . ARG A 1 83 ? -8.069 5.260 0.671 1.00 93.06 83 ARG A CA 1
ATOM 620 C C . ARG A 1 83 ? -7.007 6.337 0.487 1.00 93.06 83 ARG A C 1
ATOM 622 O O . ARG A 1 83 ? -6.718 6.699 -0.653 1.00 93.06 83 ARG A O 1
ATOM 629 N N . LYS A 1 84 ? -6.405 6.833 1.577 1.00 94.94 84 LYS A N 1
ATOM 630 C CA . LYS A 1 84 ? -5.299 7.791 1.477 1.00 94.94 84 LYS A CA 1
ATOM 631 C C . LYS A 1 84 ? -4.089 7.149 0.794 1.00 94.94 84 LYS A C 1
ATOM 633 O O . LYS A 1 84 ? -3.618 7.705 -0.187 1.00 94.94 84 LYS A O 1
ATOM 638 N N . LEU A 1 85 ? -3.660 5.962 1.230 1.00 95.44 85 LEU A N 1
ATOM 639 C CA . LEU A 1 85 ? -2.573 5.193 0.611 1.00 95.44 85 LEU A CA 1
ATOM 640 C C . LEU A 1 85 ? -2.790 4.988 -0.895 1.00 95.44 85 LEU A C 1
ATOM 642 O O . LEU A 1 85 ? -1.896 5.297 -1.681 1.00 95.44 85 LEU A O 1
ATOM 646 N N . ALA A 1 86 ? -3.975 4.528 -1.304 1.00 92.06 86 ALA A N 1
ATOM 647 C CA . ALA A 1 86 ? -4.316 4.347 -2.713 1.00 92.06 86 ALA A CA 1
ATOM 648 C C . ALA A 1 86 ? -4.213 5.667 -3.498 1.00 92.06 86 ALA A C 1
ATOM 650 O O . ALA A 1 86 ? -3.578 5.712 -4.550 1.00 92.06 86 ALA A O 1
ATOM 651 N N . ALA A 1 87 ? -4.755 6.769 -2.966 1.00 90.25 87 ALA A N 1
ATOM 652 C CA . ALA A 1 87 ? -4.655 8.089 -3.591 1.00 90.25 87 ALA A CA 1
ATOM 653 C C . ALA A 1 87 ? -3.204 8.608 -3.682 1.00 90.25 87 ALA A C 1
ATOM 655 O O . ALA A 1 87 ? -2.827 9.193 -4.705 1.00 90.25 87 ALA A O 1
ATOM 656 N N . SER A 1 88 ? -2.375 8.373 -2.660 1.00 92.56 88 SER A N 1
ATOM 657 C CA . SER A 1 88 ? -0.954 8.739 -2.659 1.00 92.56 88 SER A CA 1
ATOM 658 C C . SER A 1 88 ? -0.174 7.918 -3.696 1.00 92.56 88 SER A C 1
ATOM 660 O O . SER A 1 88 ? 0.507 8.504 -4.535 1.00 92.56 88 SER A O 1
ATOM 662 N N . LEU A 1 89 ? -0.346 6.587 -3.733 1.00 90.94 89 LEU A N 1
ATOM 663 C CA . LEU A 1 89 ? 0.262 5.694 -4.736 1.00 90.94 89 LEU A CA 1
ATOM 664 C C . LEU A 1 89 ? -0.133 6.096 -6.165 1.00 90.94 89 LEU A C 1
ATOM 666 O O . LEU A 1 89 ? 0.734 6.258 -7.024 1.00 90.94 89 LEU A O 1
ATOM 670 N N . LYS A 1 90 ? -1.429 6.339 -6.403 1.00 87.75 90 LYS A N 1
ATOM 671 C CA . LYS A 1 90 ? -1.987 6.808 -7.684 1.00 87.75 90 LYS A CA 1
ATOM 672 C C . LYS A 1 90 ? -1.336 8.116 -8.147 1.00 87.75 90 LYS A C 1
ATOM 674 O O . LYS A 1 90 ? -1.017 8.278 -9.324 1.00 87.75 90 LYS A O 1
ATOM 679 N N . THR A 1 91 ? -1.103 9.038 -7.211 1.00 87.12 91 THR A N 1
ATOM 680 C CA . THR A 1 91 ? -0.462 10.337 -7.471 1.00 87.12 91 THR A CA 1
ATOM 681 C C . THR A 1 91 ? 1.030 10.185 -7.772 1.00 87.12 91 THR A C 1
ATOM 683 O O . THR A 1 91 ? 1.533 10.795 -8.717 1.00 87.12 91 THR A O 1
ATOM 686 N N . SER A 1 92 ? 1.741 9.347 -7.016 1.00 88.19 92 SER A N 1
ATOM 687 C CA . SER A 1 92 ? 3.162 9.064 -7.236 1.00 88.19 92 SER A CA 1
ATOM 688 C C . SER A 1 92 ? 3.414 8.365 -8.576 1.00 88.19 92 SER A C 1
ATOM 690 O O . SER A 1 92 ? 4.307 8.788 -9.309 1.00 88.19 92 SER A O 1
ATOM 692 N N . LEU A 1 93 ? 2.590 7.375 -8.944 1.00 84.94 93 LEU A N 1
ATOM 693 C CA . LEU A 1 93 ? 2.629 6.707 -10.254 1.00 84.94 93 LEU A CA 1
ATOM 694 C C . LEU A 1 93 ? 2.430 7.688 -11.408 1.00 84.94 93 LEU A C 1
ATOM 696 O O . LEU A 1 93 ? 3.233 7.732 -12.336 1.00 84.94 93 LEU A O 1
ATOM 700 N N . LEU A 1 94 ? 1.386 8.515 -11.329 1.00 81.06 94 LEU A N 1
ATOM 701 C CA . LEU A 1 94 ? 1.087 9.527 -12.339 1.00 81.06 94 LEU A CA 1
ATOM 702 C C . LEU A 1 94 ? 2.249 10.513 -12.536 1.00 81.06 94 LEU A C 1
ATOM 704 O O . LEU A 1 94 ? 2.568 10.880 -13.668 1.00 81.06 94 LEU A O 1
ATOM 708 N N . ASN A 1 95 ? 2.876 10.955 -11.444 1.00 83.19 95 ASN A N 1
ATOM 709 C CA . ASN A 1 95 ? 4.027 11.854 -11.502 1.00 83.19 95 ASN A CA 1
ATOM 710 C C . ASN A 1 95 ? 5.252 11.171 -12.126 1.00 83.19 95 ASN A C 1
ATOM 712 O O . ASN A 1 95 ? 5.948 11.798 -12.920 1.00 83.19 95 ASN A O 1
ATOM 716 N N . ASN A 1 96 ? 5.479 9.891 -11.825 1.00 79.19 96 ASN A N 1
ATOM 717 C CA . ASN A 1 96 ? 6.576 9.113 -12.390 1.00 79.19 96 ASN A CA 1
ATOM 718 C C . ASN A 1 96 ? 6.391 8.859 -13.900 1.00 79.19 96 ASN A C 1
ATOM 720 O O . ASN A 1 96 ? 7.263 9.204 -14.696 1.00 79.19 96 ASN A O 1
ATOM 724 N N . TYR A 1 97 ? 5.204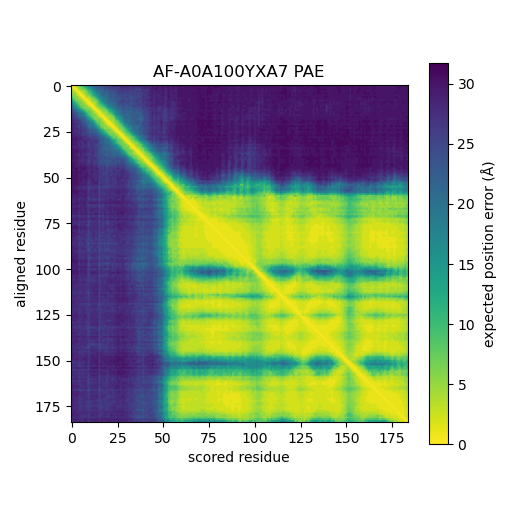 8.396 -14.311 1.00 76.50 97 TYR A N 1
ATOM 725 C CA . TYR A 1 97 ? 4.813 8.225 -15.717 1.00 76.50 97 TYR A CA 1
ATOM 726 C C . TYR A 1 97 ? 5.025 9.512 -16.535 1.00 76.50 97 TYR A C 1
ATOM 728 O O . TYR A 1 97 ? 5.582 9.483 -17.632 1.00 76.50 97 TYR A O 1
ATOM 736 N N . ARG A 1 98 ? 4.649 10.668 -15.970 1.00 75.38 98 ARG A N 1
ATOM 737 C CA . ARG A 1 98 ? 4.852 11.997 -16.576 1.00 75.38 98 ARG A CA 1
ATOM 738 C C . ARG A 1 98 ? 6.316 12.420 -16.717 1.00 75.38 98 ARG A C 1
ATOM 740 O O . ARG A 1 98 ? 6.592 13.272 -17.553 1.00 75.38 98 ARG A O 1
ATOM 747 N N . GLN A 1 99 ? 7.217 11.894 -15.890 1.00 74.38 99 GLN A N 1
ATOM 748 C CA . GLN A 1 99 ? 8.645 12.226 -15.911 1.00 74.38 99 GLN A CA 1
ATOM 749 C C . GLN A 1 99 ? 9.447 11.288 -16.815 1.00 74.38 99 GLN A C 1
ATOM 751 O O . GLN A 1 99 ? 10.382 11.734 -17.472 1.00 74.38 99 GLN A O 1
ATOM 756 N N . MET A 1 100 ? 9.090 10.001 -16.846 1.00 68.38 100 MET A N 1
ATOM 757 C CA . MET A 1 100 ? 9.869 8.963 -17.531 1.00 68.38 100 MET A CA 1
ATOM 758 C C . MET A 1 100 ? 9.260 8.519 -18.871 1.00 68.38 100 MET A C 1
ATOM 760 O O . MET A 1 100 ? 9.916 7.809 -19.624 1.00 68.38 100 MET A O 1
ATOM 764 N N . HIS A 1 101 ? 8.023 8.929 -19.188 1.00 65.12 101 HIS A N 1
ATOM 765 C CA . HIS A 1 101 ? 7.285 8.555 -20.408 1.00 65.12 101 HIS A CA 1
ATOM 766 C C . HIS A 1 101 ? 7.134 7.033 -20.639 1.00 65.12 101 HIS A C 1
ATOM 768 O O . HIS A 1 101 ? 6.908 6.591 -21.765 1.00 65.12 101 HIS A O 1
ATOM 774 N N . MET A 1 102 ? 7.241 6.223 -19.580 1.00 59.41 102 MET A N 1
ATOM 775 C CA . MET A 1 102 ? 7.213 4.763 -19.676 1.00 59.41 102 MET A CA 1
ATOM 776 C C . MET A 1 102 ? 5.786 4.208 -19.652 1.00 59.41 102 MET A C 1
ATOM 778 O O . MET A 1 102 ? 5.155 4.132 -18.598 1.00 59.41 102 MET A O 1
ATOM 782 N N . ASP A 1 103 ? 5.308 3.762 -20.814 1.00 60.16 103 ASP A N 1
ATOM 783 C CA . ASP A 1 103 ? 4.018 3.080 -20.982 1.00 60.16 103 ASP A CA 1
ATOM 784 C C . ASP A 1 103 ? 4.132 1.576 -20.667 1.00 60.16 103 ASP A C 1
ATOM 786 O O . ASP A 1 103 ? 3.974 0.705 -21.523 1.00 60.16 103 ASP A O 1
ATOM 790 N N . LEU A 1 104 ? 4.499 1.277 -19.419 1.00 58.81 104 LEU A N 1
ATOM 791 C CA . LEU A 1 104 ? 4.679 -0.085 -18.915 1.00 58.81 104 LEU A CA 1
ATOM 792 C C . LEU A 1 104 ? 3.413 -0.582 -18.197 1.00 58.81 104 LEU A C 1
ATOM 794 O O . LEU A 1 104 ? 2.804 0.179 -17.443 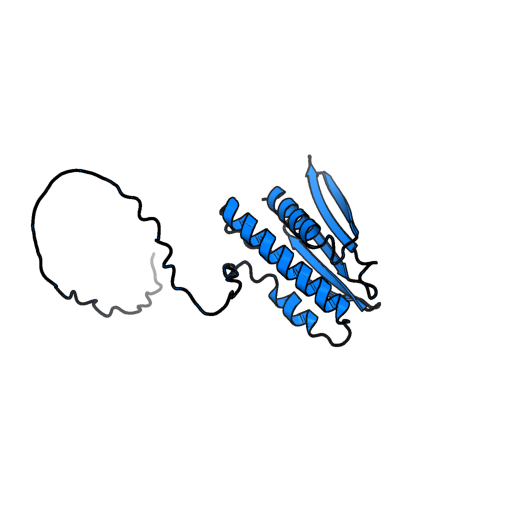1.00 58.81 104 LEU A O 1
ATOM 798 N N . PRO A 1 105 ? 3.006 -1.851 -18.392 1.00 65.50 105 PRO A N 1
ATOM 799 C CA . PRO A 1 105 ? 1.880 -2.426 -17.668 1.00 65.50 105 PRO A CA 1
ATOM 800 C C . PRO A 1 105 ? 2.286 -2.680 -16.215 1.00 65.50 105 PRO A C 1
ATOM 802 O O . PRO A 1 105 ? 3.216 -3.444 -15.958 1.00 65.50 105 PRO A O 1
ATOM 805 N N . TYR A 1 106 ? 1.586 -2.058 -15.268 1.00 72.19 106 TYR A N 1
ATOM 806 C CA . TYR A 1 106 ? 1.759 -2.332 -13.842 1.00 72.19 106 TYR A CA 1
ATOM 807 C C . TYR A 1 106 ? 0.836 -3.479 -13.417 1.00 72.19 106 TYR A C 1
ATOM 809 O O . TYR A 1 106 ? -0.262 -3.641 -13.945 1.00 72.19 106 TYR A O 1
ATOM 817 N N . SER A 1 107 ? 1.282 -4.277 -12.450 1.00 76.94 107 SER A N 1
ATOM 818 C CA . SER A 1 107 ? 0.458 -5.299 -11.797 1.00 76.94 107 SER A CA 1
ATOM 819 C C . SER A 1 107 ? -0.647 -4.660 -10.956 1.00 76.94 107 SER A C 1
ATOM 821 O O . SER A 1 107 ? -0.437 -3.590 -10.381 1.00 76.94 107 SER A O 1
ATOM 823 N N . GLU A 1 108 ? -1.782 -5.342 -10.827 1.00 82.44 108 GLU A N 1
ATOM 824 C CA . GLU A 1 108 ? -2.871 -4.942 -9.930 1.00 82.44 108 GLU A CA 1
ATOM 825 C C . GLU A 1 108 ? -2.412 -4.919 -8.455 1.00 82.44 108 GLU A C 1
ATOM 827 O O . GLU A 1 108 ? -1.461 -5.607 -8.066 1.00 82.44 108 GLU A O 1
ATOM 832 N N . LEU A 1 109 ? -3.056 -4.075 -7.641 1.00 88.69 109 LEU A N 1
ATOM 833 C CA . LEU A 1 109 ? -2.930 -4.081 -6.184 1.00 88.69 109 LEU A CA 1
ATOM 834 C C . LEU A 1 109 ? -4.004 -5.002 -5.617 1.00 88.69 109 LEU A C 1
ATOM 836 O O . LEU A 1 109 ? -5.193 -4.713 -5.761 1.00 88.69 109 LEU A O 1
ATOM 840 N N . HIS A 1 110 ? -3.590 -6.064 -4.937 1.00 91.12 110 HIS A N 1
ATOM 841 C CA . HIS A 1 110 ? -4.523 -6.982 -4.294 1.00 91.12 110 HIS A CA 1
ATOM 842 C C . HIS A 1 110 ? -4.885 -6.497 -2.889 1.00 91.12 110 HIS A C 1
ATOM 844 O O . HIS A 1 110 ? -4.037 -5.937 -2.191 1.00 91.12 110 HIS A O 1
ATOM 850 N N . LEU A 1 111 ? -6.128 -6.721 -2.459 1.00 93.00 111 LEU A N 1
ATOM 851 C CA . LEU A 1 111 ? -6.591 -6.443 -1.099 1.00 93.00 111 LEU A CA 1
ATOM 852 C C . LEU A 1 111 ? -7.099 -7.725 -0.446 1.00 93.00 111 LEU A C 1
ATOM 854 O O . LEU A 1 111 ? -8.017 -8.379 -0.933 1.00 93.00 111 LEU A O 1
ATOM 858 N N . SER A 1 112 ? -6.549 -8.026 0.726 1.00 93.50 112 SER A N 1
ATOM 859 C CA . SER A 1 112 ? -7.029 -9.088 1.607 1.00 93.50 112 SER A CA 1
ATOM 860 C C . SER A 1 112 ? -7.358 -8.536 2.994 1.00 93.50 112 SER A C 1
ATOM 862 O O . SER A 1 112 ? -6.777 -7.547 3.444 1.00 93.50 112 SER A O 1
ATOM 864 N N . VAL A 1 113 ? -8.312 -9.174 3.669 1.00 92.06 113 VAL A N 1
ATOM 865 C CA . VAL A 1 113 ? -8.577 -8.976 5.098 1.00 92.06 113 VAL A CA 1
ATOM 866 C C . VAL A 1 113 ? -8.083 -10.232 5.807 1.00 92.06 113 VAL A C 1
ATOM 868 O O . VAL A 1 113 ? -8.443 -11.338 5.406 1.00 92.06 113 VAL A O 1
ATOM 871 N N . LEU A 1 114 ? -7.218 -10.065 6.805 1.00 89.69 114 LEU A N 1
ATOM 872 C CA . LEU A 1 114 ? -6.603 -11.168 7.546 1.00 89.69 114 LEU A CA 1
ATOM 873 C C . LEU A 1 114 ? -7.507 -11.637 8.704 1.00 89.69 114 LEU A C 1
ATOM 875 O O . LEU A 1 114 ? -8.499 -10.983 9.034 1.00 89.69 114 LEU A O 1
ATOM 879 N N . ASP A 1 115 ? -7.173 -12.765 9.341 1.00 85.00 115 ASP A N 1
ATOM 880 C CA . ASP A 1 115 ? -7.988 -13.377 10.412 1.00 85.00 115 ASP A CA 1
ATOM 881 C C . ASP A 1 115 ? -8.160 -12.466 11.650 1.00 85.00 115 ASP A C 1
ATOM 883 O O . ASP A 1 115 ? -9.179 -12.510 12.344 1.00 85.00 115 ASP A O 1
ATOM 887 N N . ASP A 1 116 ? -7.188 -11.590 11.911 1.00 84.38 116 ASP A N 1
ATOM 888 C CA . ASP A 1 116 ? -7.233 -10.532 12.931 1.00 84.38 116 ASP A CA 1
ATOM 889 C C . ASP A 1 116 ? -7.963 -9.255 12.460 1.00 84.38 116 ASP A C 1
ATOM 891 O O . ASP A 1 116 ? -8.159 -8.319 13.235 1.00 84.38 116 ASP A O 1
ATOM 895 N N . SER A 1 117 ? -8.433 -9.222 11.213 1.00 86.50 117 SER A N 1
ATOM 896 C CA . SER A 1 117 ? -9.020 -8.072 10.513 1.00 86.50 117 SER A CA 1
ATOM 897 C C . SER A 1 117 ? -8.076 -6.880 10.300 1.00 86.50 117 SER A C 1
ATOM 899 O O . SER A 1 117 ? -8.542 -5.741 10.180 1.00 86.50 117 SER A O 1
ATOM 901 N N . ALA A 1 118 ? -6.765 -7.114 10.218 1.00 92.06 118 ALA A N 1
ATOM 902 C CA . ALA A 1 118 ? -5.874 -6.227 9.479 1.00 92.06 118 ALA A CA 1
ATOM 903 C C . ALA A 1 118 ? -6.240 -6.241 7.983 1.00 92.06 118 ALA A C 1
ATOM 905 O O . ALA A 1 118 ? -6.654 -7.268 7.436 1.00 92.06 118 ALA A O 1
ATOM 906 N N . VAL A 1 119 ? -6.099 -5.098 7.309 1.00 96.06 119 VAL A N 1
ATOM 907 C CA . VAL A 1 119 ? -6.250 -5.000 5.850 1.00 96.06 119 VAL A CA 1
ATOM 908 C C . VAL A 1 119 ? -4.867 -5.011 5.226 1.00 96.06 119 VAL A C 1
ATOM 910 O O . VAL A 1 119 ? -4.115 -4.051 5.380 1.00 96.06 119 VAL A O 1
ATOM 913 N N . LEU A 1 120 ? -4.545 -6.082 4.509 1.00 96.44 120 LEU A N 1
ATOM 914 C CA . LEU A 1 120 ? -3.289 -6.231 3.792 1.00 96.44 120 LEU A CA 1
ATOM 915 C C . LEU A 1 120 ? -3.501 -5.887 2.314 1.00 96.44 120 LEU A C 1
ATOM 917 O O . LEU A 1 120 ? -4.182 -6.615 1.587 1.00 96.44 120 LEU A O 1
ATOM 921 N N . ILE A 1 121 ? -2.898 -4.781 1.877 1.00 96.12 121 ILE A N 1
ATOM 922 C CA . ILE A 1 121 ? -2.806 -4.403 0.461 1.00 96.12 121 ILE A CA 1
ATOM 923 C C . ILE A 1 121 ? -1.428 -4.819 -0.052 1.00 96.12 121 ILE A C 1
ATOM 925 O O . ILE A 1 121 ? -0.419 -4.438 0.540 1.00 96.12 121 ILE A O 1
ATOM 929 N N . GLU A 1 122 ? -1.367 -5.571 -1.151 1.00 94.12 122 GLU A N 1
ATOM 930 C CA . GLU A 1 122 ? -0.118 -6.090 -1.723 1.00 94.12 122 GLU A CA 1
ATOM 931 C C . GLU A 1 122 ? 0.081 -5.679 -3.180 1.00 94.12 122 GLU A C 1
ATOM 933 O O . GLU A 1 122 ? -0.866 -5.587 -3.958 1.00 94.12 122 GLU A O 1
ATOM 938 N N . TRP A 1 123 ? 1.343 -5.498 -3.569 1.00 91.50 123 TRP A N 1
ATOM 939 C CA . TRP A 1 123 ? 1.748 -5.184 -4.934 1.00 91.50 123 TRP A CA 1
ATOM 940 C C . TRP A 1 123 ? 2.956 -6.036 -5.320 1.00 91.50 123 TRP A C 1
ATOM 942 O O . TRP A 1 123 ? 4.012 -5.920 -4.699 1.00 91.50 123 TRP A O 1
ATOM 952 N N . THR A 1 124 ? 2.825 -6.900 -6.329 1.00 86.38 124 THR A N 1
ATOM 953 C CA . THR A 1 124 ? 3.926 -7.764 -6.797 1.00 86.38 124 THR A CA 1
ATOM 954 C C . THR A 1 124 ? 4.281 -7.422 -8.237 1.00 86.38 124 THR A C 1
ATOM 956 O O . THR A 1 124 ? 3.549 -7.780 -9.155 1.00 86.38 124 THR A O 1
ATOM 959 N N . TYR A 1 125 ? 5.418 -6.755 -8.428 1.00 80.81 125 TYR A N 1
ATOM 960 C CA . TYR A 1 125 ? 5.853 -6.216 -9.709 1.00 80.81 125 TYR A CA 1
ATOM 961 C C . TYR A 1 125 ? 7.284 -6.651 -10.058 1.00 80.81 125 TYR A C 1
ATOM 963 O O . TYR A 1 125 ? 8.235 -6.296 -9.365 1.00 80.81 125 TYR A O 1
ATOM 971 N N . LEU A 1 126 ? 7.443 -7.407 -11.150 1.00 80.75 126 LEU A N 1
ATOM 972 C CA . LEU A 1 126 ? 8.713 -8.005 -11.595 1.00 80.75 126 LEU A CA 1
ATOM 973 C C . LEU A 1 126 ? 9.449 -8.755 -10.464 1.00 80.75 126 LEU A C 1
ATOM 975 O O . LEU A 1 126 ? 9.077 -9.874 -10.115 1.00 80.75 126 LEU A O 1
ATOM 979 N N . ASN A 1 127 ? 10.503 -8.156 -9.905 1.00 81.88 127 ASN A N 1
ATOM 980 C CA . ASN A 1 127 ? 11.318 -8.693 -8.815 1.00 81.88 127 ASN A CA 1
ATOM 981 C C . ASN A 1 127 ? 11.088 -7.986 -7.463 1.00 81.88 127 ASN A C 1
ATOM 983 O O . ASN A 1 127 ? 11.813 -8.254 -6.504 1.00 81.88 127 ASN A O 1
ATOM 987 N N . LEU A 1 128 ? 10.095 -7.101 -7.376 1.00 87.00 128 LEU A N 1
ATOM 988 C CA . LEU A 1 128 ? 9.717 -6.344 -6.188 1.00 87.00 128 LEU A CA 1
ATOM 989 C C . LEU A 1 128 ? 8.345 -6.806 -5.673 1.00 87.00 128 LEU A C 1
ATOM 991 O O . LEU A 1 128 ? 7.400 -6.963 -6.442 1.00 87.00 128 LEU A O 1
ATOM 995 N N . ARG A 1 129 ? 8.211 -6.978 -4.355 1.00 90.19 129 ARG A N 1
ATOM 996 C CA . ARG A 1 129 ? 6.913 -7.102 -3.676 1.00 90.19 129 ARG A CA 1
ATOM 997 C C . ARG A 1 129 ? 6.817 -6.063 -2.570 1.00 90.19 129 ARG A C 1
ATOM 999 O O . ARG A 1 129 ? 7.609 -6.100 -1.633 1.00 90.19 129 ARG A O 1
ATOM 1006 N N . ALA A 1 130 ? 5.863 -5.150 -2.677 1.00 92.69 130 ALA A N 1
ATOM 1007 C CA . ALA A 1 130 ? 5.503 -4.227 -1.611 1.00 92.69 130 ALA A CA 1
ATOM 1008 C C . ALA A 1 130 ? 4.214 -4.700 -0.934 1.00 92.69 130 ALA A C 1
ATOM 1010 O O . ALA A 1 130 ? 3.364 -5.325 -1.571 1.00 92.69 130 ALA A O 1
ATOM 1011 N N . GLY A 1 131 ? 4.052 -4.372 0.341 1.00 95.12 131 GLY A N 1
ATOM 1012 C CA . GLY A 1 131 ? 2.806 -4.615 1.051 1.00 95.12 131 GLY A CA 1
ATOM 1013 C C . GLY A 1 131 ? 2.596 -3.645 2.201 1.00 95.12 131 GLY A C 1
ATOM 1014 O O . GLY A 1 131 ? 3.540 -3.045 2.717 1.00 95.12 131 GLY A O 1
ATOM 1015 N N . PHE A 1 132 ? 1.335 -3.473 2.571 1.00 96.88 132 PHE A N 1
ATOM 1016 C CA . PHE A 1 132 ? 0.868 -2.478 3.524 1.00 96.88 132 PHE A CA 1
ATOM 1017 C C . PHE A 1 132 ? -0.138 -3.151 4.459 1.00 96.88 132 PHE A C 1
ATOM 1019 O O . PHE A 1 132 ? -1.239 -3.480 4.018 1.00 96.88 132 PHE A O 1
ATOM 1026 N N . SER A 1 133 ? 0.242 -3.377 5.720 1.00 97.12 133 SER A N 1
ATOM 1027 C CA . SER A 1 133 ? -0.656 -3.934 6.738 1.00 97.12 133 SER A CA 1
ATOM 1028 C C . SER A 1 133 ? -1.310 -2.793 7.506 1.00 97.12 133 SER A C 1
ATOM 1030 O O . SER A 1 133 ? -0.632 -2.008 8.176 1.00 97.12 133 SER A O 1
ATOM 1032 N N . ILE A 1 134 ? -2.627 -2.668 7.356 1.00 97.62 134 ILE A N 1
ATOM 1033 C CA . ILE A 1 134 ? -3.449 -1.631 7.976 1.00 97.62 134 ILE A CA 1
ATOM 1034 C C . ILE A 1 134 ? -4.241 -2.276 9.118 1.00 97.62 134 ILE A C 1
ATOM 1036 O O . ILE A 1 134 ? -5.344 -2.804 8.949 1.00 97.62 134 ILE A O 1
ATOM 1040 N N . GLU A 1 135 ? -3.617 -2.246 10.287 1.00 96.38 135 GLU A N 1
ATOM 1041 C CA . GLU A 1 135 ? -4.049 -2.872 11.533 1.00 96.38 135 GLU A CA 1
ATOM 1042 C C . GLU A 1 135 ? -5.353 -2.286 12.092 1.00 96.38 135 GLU A C 1
ATOM 1044 O O . GLU A 1 135 ? -5.740 -1.149 11.809 1.00 96.38 135 GLU A O 1
ATOM 1049 N N . ARG A 1 136 ? -6.012 -3.039 12.985 1.00 92.06 136 ARG A N 1
ATOM 1050 C CA . ARG A 1 136 ? -7.212 -2.581 13.721 1.00 92.06 136 ARG A CA 1
ATOM 1051 C C . ARG A 1 136 ? -6.998 -1.305 14.547 1.00 92.06 136 ARG A C 1
ATOM 1053 O O . ARG A 1 136 ? -8.000 -0.688 14.935 1.00 92.06 136 ARG A O 1
ATOM 1060 N N . ASN A 1 137 ? -5.742 -0.978 14.857 1.00 93.75 137 ASN A N 1
ATOM 1061 C CA . ASN A 1 137 ? -5.267 0.309 15.354 1.00 93.75 137 ASN A CA 1
ATOM 1062 C C . ASN A 1 137 ? -4.323 0.915 14.301 1.00 93.75 137 ASN A C 1
ATOM 1064 O O . ASN A 1 137 ? -3.243 0.386 14.051 1.00 93.75 137 ASN A O 1
ATOM 1068 N N . VAL A 1 138 ? -4.712 2.030 13.686 1.00 94.31 138 VAL A N 1
ATOM 1069 C CA . VAL A 1 138 ? -4.001 2.578 12.517 1.00 94.31 138 VAL A CA 1
ATOM 1070 C C . VAL A 1 138 ? -2.630 3.197 12.822 1.00 94.31 138 VAL A C 1
ATOM 1072 O O . VAL A 1 138 ? -1.876 3.463 11.890 1.00 94.31 138 VAL A O 1
ATOM 1075 N N . ASP A 1 139 ? -2.280 3.416 14.094 1.00 92.75 139 ASP A N 1
ATOM 1076 C CA . ASP A 1 139 ? -0.923 3.835 14.484 1.00 92.75 139 ASP A CA 1
ATOM 1077 C C . ASP A 1 139 ? 0.068 2.648 14.567 1.00 92.75 139 ASP A C 1
ATOM 1079 O O . ASP A 1 139 ? 1.268 2.868 14.406 1.00 92.75 139 ASP A O 1
ATOM 1083 N N . ASP A 1 140 ? -0.415 1.404 14.724 1.00 95.56 140 ASP A N 1
ATOM 1084 C CA . ASP A 1 140 ? 0.406 0.171 14.708 1.00 95.56 140 ASP A CA 1
ATOM 1085 C C . ASP A 1 140 ? 0.646 -0.366 13.278 1.00 95.56 140 ASP A C 1
ATOM 1087 O O . ASP A 1 140 ? 1.325 -1.372 13.073 1.00 95.56 140 ASP A O 1
ATOM 1091 N N . SER A 1 141 ? 0.073 0.301 12.273 1.00 97.44 141 SER A N 1
ATOM 1092 C CA . SER A 1 141 ? 0.127 -0.110 10.867 1.00 97.44 141 SER A CA 1
ATOM 1093 C C . SER A 1 141 ? 1.529 0.019 10.265 1.00 97.44 141 SER A C 1
ATOM 1095 O O . SER A 1 141 ? 2.348 0.842 10.684 1.00 97.44 141 SER A O 1
ATOM 1097 N N . SER A 1 142 ? 1.828 -0.813 9.266 1.00 97.25 142 SER A N 1
ATOM 1098 C CA . SER A 1 142 ? 3.181 -0.970 8.720 1.00 97.25 142 SER A CA 1
ATOM 1099 C C . SER A 1 142 ? 3.212 -1.129 7.199 1.00 97.25 142 SER A C 1
ATOM 1101 O O . SER A 1 142 ? 2.207 -1.431 6.555 1.00 97.25 142 SER A O 1
ATOM 1103 N N . TYR A 1 143 ? 4.388 -0.911 6.613 1.00 97.12 143 TYR A N 1
ATOM 1104 C CA . TYR A 1 143 ? 4.687 -1.261 5.229 1.00 97.12 143 TYR A CA 1
ATOM 1105 C C . TYR A 1 143 ? 5.947 -2.119 5.147 1.00 97.12 143 TYR A C 1
ATOM 1107 O O . TYR A 1 143 ? 6.829 -2.053 6.012 1.00 97.12 143 TYR A O 1
ATOM 1115 N N . TYR A 1 144 ? 6.047 -2.876 4.060 1.00 94.31 144 TYR A N 1
ATOM 1116 C CA . TYR A 1 144 ? 7.248 -3.593 3.673 1.00 94.31 144 TYR A CA 1
ATOM 1117 C C . TYR A 1 144 ? 7.539 -3.428 2.177 1.00 94.31 144 TYR A C 1
ATOM 1119 O O . TYR A 1 144 ? 6.628 -3.247 1.366 1.00 94.31 144 TYR A O 1
ATOM 1127 N N . VAL A 1 145 ? 8.814 -3.541 1.803 1.00 92.62 145 VAL A N 1
ATOM 1128 C CA . VAL A 1 145 ? 9.262 -3.719 0.415 1.00 92.62 145 VAL A CA 1
ATOM 1129 C C . VAL A 1 145 ? 10.325 -4.810 0.381 1.00 92.62 145 VAL A C 1
ATOM 1131 O O . VAL A 1 145 ? 11.352 -4.710 1.044 1.00 92.62 145 VAL A O 1
ATOM 1134 N N . LEU A 1 146 ? 10.094 -5.855 -0.407 1.00 89.94 146 LEU A N 1
ATOM 1135 C CA . LEU A 1 146 ? 11.047 -6.923 -0.683 1.00 89.94 146 LEU A CA 1
ATOM 1136 C C . LEU A 1 146 ? 11.547 -6.762 -2.116 1.00 89.94 146 LEU A C 1
ATOM 1138 O O . LEU A 1 146 ? 10.765 -6.890 -3.056 1.00 89.94 146 LEU A O 1
ATOM 1142 N N . VAL A 1 147 ? 12.844 -6.520 -2.295 1.00 86.69 147 VAL A N 1
ATOM 1143 C CA . VAL A 1 147 ? 13.486 -6.543 -3.617 1.00 86.69 147 VAL A CA 1
ATOM 1144 C C . VAL A 1 147 ? 14.293 -7.828 -3.742 1.00 86.69 147 VAL A C 1
ATOM 1146 O O . VAL A 1 147 ? 15.210 -8.055 -2.956 1.00 86.69 147 VAL A O 1
ATOM 1149 N N . ARG A 1 148 ? 13.978 -8.666 -4.733 1.00 81.88 148 ARG A N 1
ATOM 1150 C CA . ARG A 1 148 ? 14.835 -9.783 -5.142 1.00 81.88 148 ARG A CA 1
ATOM 1151 C C . ARG A 1 148 ? 15.879 -9.265 -6.121 1.00 81.88 148 ARG A C 1
ATOM 1153 O O . ARG A 1 148 ? 15.580 -9.076 -7.300 1.00 81.88 148 ARG A O 1
ATOM 1160 N N . ASP A 1 149 ? 17.096 -9.053 -5.648 1.00 74.88 149 ASP A N 1
ATOM 1161 C CA . ASP A 1 149 ? 18.224 -8.802 -6.540 1.00 74.88 149 ASP A CA 1
ATOM 1162 C C . ASP A 1 149 ? 18.817 -10.116 -7.061 1.00 74.88 149 ASP A C 1
ATOM 1164 O O . ASP A 1 149 ? 18.741 -11.152 -6.395 1.00 74.88 149 ASP A O 1
ATOM 1168 N N . MET A 1 150 ? 19.358 -10.085 -8.279 1.00 68.44 150 MET A N 1
ATOM 1169 C CA . MET A 1 150 ? 19.916 -11.259 -8.965 1.00 68.44 150 MET A CA 1
ATOM 1170 C C . MET A 1 150 ? 21.319 -10.949 -9.481 1.00 68.44 150 MET A C 1
ATOM 1172 O O . MET A 1 150 ? 21.564 -10.837 -10.682 1.00 68.44 150 MET A O 1
ATOM 1176 N N . GLU A 1 151 ? 22.251 -10.808 -8.544 1.00 70.94 151 GLU A N 1
ATOM 1177 C CA . GLU A 1 151 ? 23.652 -10.524 -8.830 1.00 70.94 151 GLU A CA 1
ATOM 1178 C C . GLU A 1 151 ? 24.437 -11.838 -8.975 1.00 70.94 151 GLU A C 1
ATOM 1180 O O . GLU A 1 151 ? 24.348 -12.726 -8.127 1.00 70.94 151 GLU A O 1
ATOM 1185 N N . ASN A 1 152 ? 25.199 -11.991 -10.064 1.00 63.09 152 ASN A N 1
ATOM 1186 C CA . ASN A 1 152 ? 26.050 -13.165 -10.332 1.00 63.09 152 ASN A CA 1
ATOM 1187 C C . ASN A 1 152 ? 25.335 -14.537 -10.228 1.00 63.09 152 ASN A C 1
ATOM 1189 O O . ASN A 1 152 ? 25.961 -15.554 -9.938 1.00 63.09 152 ASN A O 1
ATOM 1193 N N . GLY A 1 153 ? 24.018 -14.575 -10.468 1.00 62.41 153 GLY A N 1
ATOM 1194 C CA . GLY A 1 153 ? 23.188 -15.783 -10.358 1.00 62.41 153 GLY A CA 1
ATOM 1195 C C . GLY A 1 153 ? 22.706 -16.119 -8.940 1.00 62.41 153 GLY A C 1
ATOM 1196 O O . GLY A 1 153 ? 22.004 -17.113 -8.763 1.00 62.41 153 GLY A O 1
ATOM 1197 N N . VAL A 1 154 ? 23.029 -15.298 -7.935 1.00 63.72 154 VAL A N 1
ATOM 1198 C CA . VAL A 1 154 ? 22.540 -15.441 -6.557 1.00 63.72 154 VAL A CA 1
ATOM 1199 C C . VAL A 1 154 ? 21.314 -14.549 -6.351 1.00 63.72 154 VAL A C 1
ATOM 1201 O O . VAL A 1 154 ? 21.356 -13.344 -6.584 1.00 63.72 154 VAL A O 1
ATOM 1204 N N . SER A 1 155 ? 20.208 -15.148 -5.902 1.00 73.44 155 SER A N 1
ATOM 1205 C CA . SER A 1 155 ? 18.955 -14.446 -5.598 1.00 73.44 155 SER A CA 1
ATOM 1206 C C . SER A 1 155 ? 18.945 -13.955 -4.146 1.00 73.44 155 SER A C 1
ATOM 1208 O O . SER A 1 155 ? 18.567 -14.707 -3.244 1.00 73.44 155 SER A O 1
ATOM 1210 N N . THR A 1 156 ? 19.289 -12.689 -3.921 1.00 74.44 156 THR A N 1
ATOM 1211 C CA . THR A 1 156 ? 19.267 -12.057 -2.590 1.00 74.44 156 THR A CA 1
ATOM 1212 C C . THR A 1 156 ? 17.962 -11.291 -2.388 1.00 74.44 156 THR A C 1
ATOM 1214 O O . THR A 1 156 ? 17.558 -10.515 -3.249 1.00 74.44 156 THR A O 1
ATOM 1217 N N . ILE A 1 157 ? 17.302 -11.467 -1.240 1.00 79.56 157 ILE A N 1
ATOM 1218 C CA . ILE A 1 157 ? 16.171 -10.617 -0.841 1.00 79.56 157 ILE A CA 1
ATOM 1219 C C . ILE A 1 157 ? 16.724 -9.466 -0.001 1.00 79.56 157 ILE A C 1
ATOM 1221 O O . ILE A 1 157 ? 17.320 -9.703 1.047 1.00 79.56 157 ILE A O 1
ATOM 1225 N N . VAL A 1 158 ? 16.500 -8.231 -0.446 1.00 77.31 158 VAL A N 1
ATOM 1226 C CA . VAL A 1 158 ? 16.748 -7.007 0.323 1.00 77.31 158 VAL A CA 1
ATOM 1227 C C . VAL A 1 158 ? 15.406 -6.534 0.890 1.00 77.31 158 VAL A C 1
ATOM 1229 O O . VAL A 1 158 ? 14.584 -6.021 0.125 1.00 77.31 158 VAL A O 1
ATOM 1232 N N . PRO A 1 159 ? 15.142 -6.744 2.193 1.00 85.56 159 PRO A N 1
ATOM 1233 C CA . PRO A 1 159 ? 13.916 -6.295 2.826 1.00 85.56 159 PRO A CA 1
ATOM 1234 C C . PRO A 1 159 ? 14.053 -4.871 3.371 1.00 85.56 159 PRO A C 1
ATOM 1236 O O . PRO A 1 159 ? 15.066 -4.497 3.961 1.00 85.56 159 PRO A O 1
ATOM 1239 N N . GLU A 1 160 ? 12.980 -4.106 3.246 1.00 89.50 160 GLU A N 1
ATOM 1240 C CA . GLU A 1 160 ? 12.767 -2.835 3.919 1.00 89.50 160 GLU A CA 1
ATOM 1241 C C . GLU A 1 160 ? 11.427 -2.880 4.662 1.00 89.50 160 GLU A C 1
ATOM 1243 O O . GLU A 1 160 ? 10.452 -3.417 4.139 1.00 89.50 160 GLU A O 1
ATOM 1248 N N . TYR A 1 161 ? 11.377 -2.307 5.865 1.00 94.06 161 TYR A N 1
ATOM 1249 C CA . TYR A 1 161 ? 10.181 -2.235 6.705 1.00 94.06 161 TYR A CA 1
ATOM 1250 C C . TYR A 1 161 ? 10.059 -0.854 7.350 1.00 94.06 161 TYR A C 1
ATOM 1252 O O . TYR A 1 161 ? 11.067 -0.193 7.617 1.00 94.06 161 TYR A O 1
ATOM 1260 N N . GLY A 1 162 ? 8.839 -0.442 7.686 1.00 95.88 162 GLY A N 1
ATOM 1261 C CA . GLY A 1 162 ? 8.619 0.720 8.542 1.00 95.88 162 GLY A CA 1
ATOM 1262 C C . GLY A 1 162 ? 7.159 0.923 8.947 1.00 95.88 162 GLY A C 1
ATOM 1263 O O . GLY A 1 162 ? 6.275 0.222 8.454 1.00 95.88 162 GLY A O 1
ATOM 1264 N N . PRO A 1 163 ? 6.885 1.889 9.841 1.00 97.00 163 PRO A N 1
ATOM 1265 C CA . PRO A 1 163 ? 5.522 2.255 10.206 1.00 97.00 163 PRO A CA 1
ATOM 1266 C C . PRO A 1 163 ? 4.802 2.924 9.030 1.00 97.00 163 PRO A C 1
ATOM 1268 O O . PRO A 1 163 ? 5.417 3.641 8.236 1.00 97.00 163 PRO A O 1
ATOM 1271 N N . LEU A 1 164 ? 3.487 2.752 8.961 1.00 97.31 164 LEU A N 1
ATOM 1272 C CA . LEU A 1 164 ? 2.581 3.354 7.988 1.00 97.31 164 LEU A CA 1
ATOM 1273 C C . LEU A 1 164 ? 1.418 3.993 8.746 1.00 97.31 164 LEU A C 1
ATOM 1275 O O . LEU A 1 164 ? 0.678 3.300 9.423 1.00 97.31 164 LEU A O 1
ATOM 1279 N N . ASN A 1 165 ? 1.223 5.301 8.621 1.00 95.25 165 ASN A N 1
ATOM 1280 C CA . ASN A 1 165 ? 0.084 5.997 9.218 1.00 95.25 165 ASN A CA 1
ATOM 1281 C C . ASN A 1 165 ? -0.241 7.284 8.447 1.00 95.25 165 ASN A C 1
ATOM 1283 O O . ASN A 1 165 ? 0.471 7.693 7.525 1.00 95.25 165 ASN A O 1
ATOM 1287 N N . GLY A 1 166 ? -1.315 7.972 8.845 1.00 91.56 166 GLY A N 1
ATOM 1288 C CA . GLY A 1 166 ? -1.801 9.172 8.156 1.00 91.56 166 GLY A CA 1
ATOM 1289 C C . GLY A 1 166 ? -0.782 10.317 8.019 1.00 91.56 166 GLY A C 1
ATOM 1290 O O . GLY A 1 166 ? -0.963 11.161 7.136 1.00 91.56 166 GLY A O 1
ATOM 1291 N N . LYS A 1 167 ? 0.287 10.335 8.836 1.00 94.62 167 LYS A N 1
ATOM 1292 C CA . LYS A 1 167 ? 1.344 11.363 8.840 1.00 94.62 167 LYS A CA 1
ATOM 1293 C C . LYS A 1 167 ? 2.457 11.083 7.821 1.00 94.62 167 LYS A C 1
ATOM 1295 O O . LYS A 1 167 ? 3.080 12.034 7.363 1.00 94.62 167 LYS A O 1
ATOM 1300 N N . ASN A 1 168 ? 2.724 9.816 7.477 1.00 95.88 168 ASN A N 1
ATOM 1301 C CA . ASN A 1 168 ? 3.850 9.432 6.609 1.00 95.88 168 ASN A CA 1
ATOM 1302 C C . ASN A 1 168 ? 3.457 8.703 5.311 1.00 95.88 168 ASN A C 1
ATOM 1304 O O . ASN A 1 168 ? 4.301 8.578 4.425 1.00 95.88 168 ASN A O 1
ATOM 1308 N N . VAL A 1 169 ? 2.200 8.271 5.168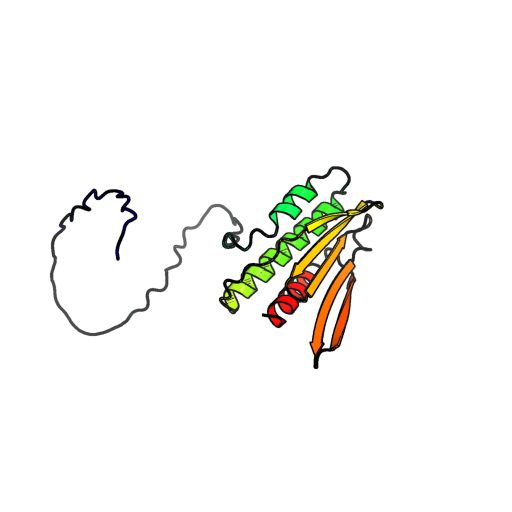 1.00 95.88 169 VAL A N 1
ATOM 1309 C CA . VAL A 1 169 ? 1.689 7.508 4.013 1.00 95.88 169 VAL A CA 1
ATOM 1310 C C . VAL A 1 169 ? 2.044 8.111 2.647 1.00 95.88 169 VAL A C 1
ATOM 1312 O O . VAL A 1 169 ? 2.395 7.368 1.737 1.00 95.88 169 VAL A O 1
ATOM 1315 N N . ASP A 1 170 ? 2.050 9.440 2.505 1.00 94.94 170 ASP A N 1
ATOM 1316 C CA . ASP A 1 170 ? 2.412 10.105 1.244 1.00 94.94 170 ASP A CA 1
ATOM 1317 C C . ASP A 1 170 ? 3.893 9.906 0.877 1.00 94.94 170 ASP A C 1
ATOM 1319 O O . ASP A 1 170 ? 4.231 9.677 -0.285 1.00 94.94 170 ASP A O 1
ATOM 1323 N N . ALA A 1 171 ? 4.779 9.933 1.878 1.00 95.50 171 ALA A N 1
ATOM 1324 C CA . ALA A 1 171 ? 6.204 9.678 1.702 1.00 95.50 171 ALA A CA 1
ATOM 1325 C C . ALA A 1 171 ? 6.490 8.184 1.479 1.00 95.50 171 ALA A C 1
ATOM 1327 O O . ALA A 1 171 ? 7.330 7.845 0.647 1.00 95.50 171 ALA A O 1
ATOM 1328 N N . VAL A 1 172 ? 5.766 7.291 2.168 1.00 95.81 172 VAL A N 1
ATOM 1329 C CA . VAL A 1 172 ? 5.860 5.836 1.957 1.00 95.81 172 VAL A CA 1
ATOM 1330 C C . VAL A 1 172 ? 5.423 5.475 0.535 1.00 95.81 172 VAL A C 1
ATOM 1332 O O . VAL A 1 172 ? 6.168 4.810 -0.179 1.00 95.81 172 VAL A O 1
ATOM 1335 N N . ALA A 1 173 ? 4.271 5.971 0.076 1.00 94.25 173 ALA A N 1
ATOM 1336 C CA . ALA A 1 173 ? 3.773 5.732 -1.277 1.00 94.25 173 ALA A CA 1
ATOM 1337 C C . ALA A 1 173 ? 4.744 6.240 -2.358 1.00 94.25 173 ALA A C 1
ATOM 1339 O O . ALA A 1 173 ? 5.053 5.515 -3.305 1.00 94.25 173 ALA A O 1
ATOM 1340 N N . ALA A 1 174 ? 5.287 7.452 -2.191 1.00 92.19 174 ALA A N 1
ATOM 1341 C CA . ALA A 1 174 ? 6.296 7.993 -3.098 1.00 92.19 174 ALA A CA 1
ATOM 1342 C C . ALA A 1 174 ? 7.578 7.145 -3.129 1.00 92.19 174 ALA A C 1
ATOM 1344 O O . ALA A 1 174 ? 8.122 6.908 -4.207 1.00 92.19 174 ALA A O 1
ATOM 1345 N N . LYS A 1 175 ? 8.027 6.646 -1.972 1.00 92.06 175 LYS A N 1
ATOM 1346 C CA . LYS A 1 175 ? 9.209 5.785 -1.855 1.00 92.06 175 LYS A CA 1
ATOM 1347 C C . LYS A 1 175 ? 9.008 4.421 -2.523 1.00 92.06 175 LYS A C 1
ATOM 1349 O O . LYS A 1 175 ? 9.883 3.983 -3.263 1.00 92.06 175 LYS A O 1
ATOM 1354 N N . VAL A 1 176 ? 7.856 3.777 -2.313 1.00 90.88 176 VAL A N 1
ATOM 1355 C CA . VAL A 1 176 ? 7.521 2.488 -2.948 1.00 90.88 176 VAL A CA 1
ATOM 1356 C C . VAL A 1 176 ? 7.479 2.624 -4.470 1.00 90.88 176 VAL A C 1
ATOM 1358 O O . VAL A 1 176 ? 8.094 1.820 -5.167 1.00 90.88 176 VAL A O 1
ATOM 1361 N N . VAL A 1 177 ? 6.824 3.667 -4.995 1.00 89.12 177 VAL A N 1
ATOM 1362 C CA . VAL A 1 177 ? 6.773 3.909 -6.446 1.00 89.12 177 VAL A CA 1
ATOM 1363 C C . VAL A 1 177 ? 8.161 4.214 -7.014 1.00 89.12 177 VAL A C 1
ATOM 1365 O O . VAL A 1 177 ? 8.522 3.640 -8.035 1.00 89.12 177 VAL A O 1
ATOM 1368 N N . ALA A 1 178 ? 8.977 5.035 -6.343 1.00 87.44 178 ALA A N 1
ATOM 1369 C CA . ALA A 1 178 ? 10.356 5.277 -6.774 1.00 87.44 178 ALA A CA 1
ATOM 1370 C C . ALA A 1 178 ? 11.174 3.973 -6.839 1.00 87.44 178 ALA A C 1
ATOM 1372 O O . ALA A 1 178 ? 11.874 3.739 -7.821 1.00 87.44 178 ALA A O 1
ATOM 1373 N N . ARG A 1 179 ? 11.026 3.086 -5.845 1.00 85.75 179 ARG A N 1
ATOM 1374 C CA . ARG A 1 179 ? 11.735 1.798 -5.788 1.00 85.75 179 ARG A CA 1
ATOM 1375 C C . ARG A 1 179 ? 11.285 0.798 -6.859 1.00 85.75 179 ARG A C 1
ATOM 1377 O O . ARG A 1 179 ? 12.076 -0.061 -7.238 1.00 85.75 179 ARG A O 1
ATOM 1384 N N . ILE A 1 180 ? 10.053 0.922 -7.359 1.00 80.06 180 ILE A N 1
ATOM 1385 C CA . ILE A 1 180 ? 9.578 0.210 -8.556 1.00 80.06 180 ILE A CA 1
ATOM 1386 C C . ILE A 1 180 ? 10.252 0.776 -9.808 1.00 80.06 180 ILE A C 1
ATOM 1388 O O . ILE A 1 180 ? 10.794 0.009 -10.597 1.00 80.06 180 ILE A O 1
ATOM 1392 N N . SER A 1 181 ? 10.296 2.101 -9.961 1.00 79.00 181 SER A N 1
ATOM 1393 C CA . SER A 1 181 ? 10.921 2.760 -11.117 1.00 79.00 181 SER A CA 1
ATOM 1394 C C . SER A 1 181 ? 12.439 2.574 -11.207 1.00 79.00 181 SER A C 1
ATOM 1396 O O . SER A 1 181 ? 12.990 2.635 -12.297 1.00 79.00 181 SER A O 1
ATOM 1398 N N . GLU A 1 182 ? 13.120 2.309 -10.090 1.00 80.12 182 GLU A N 1
ATOM 1399 C CA . GLU A 1 182 ? 14.535 1.898 -10.048 1.00 80.12 182 GLU A CA 1
ATOM 1400 C C . GLU A 1 182 ? 14.788 0.468 -10.576 1.00 80.12 182 GLU A C 1
ATOM 1402 O O . GLU A 1 182 ? 15.938 0.024 -10.621 1.00 80.12 182 GLU A O 1
ATOM 1407 N N . LYS A 1 183 ? 13.734 -0.279 -10.930 1.00 72.06 183 LYS A N 1
ATOM 1408 C CA . LYS A 1 183 ? 13.788 -1.647 -11.471 1.00 72.06 183 LYS A CA 1
ATOM 1409 C C . LYS A 1 183 ? 13.107 -1.759 -12.850 1.00 72.06 183 LYS A C 1
ATOM 1411 O O . LYS A 1 183 ? 12.679 -2.850 -13.228 1.00 72.06 183 LYS A O 1
ATOM 1416 N N . LEU A 1 184 ? 13.032 -0.635 -13.572 1.00 65.44 184 LEU A N 1
ATOM 1417 C CA . LEU A 1 184 ? 12.559 -0.495 -14.957 1.00 65.44 184 LEU A CA 1
ATOM 1418 C C . LEU A 1 184 ? 13.728 -0.204 -15.912 1.00 65.44 184 LEU A C 1
ATOM 1420 O O . LEU A 1 184 ? 13.689 -0.759 -17.031 1.00 65.44 184 LEU A O 1
#

Organism: Tractidigestivibacter scatoligenes (NCBI:txid1299998)

Radius of gyration: 26.0 Å; Cα contacts (8 Å, |Δi|>4): 208; chains: 1; bounding box: 44×68×72 Å

Solvent-accessible surface area (backbone atoms only — not comparable to full-atom values): 11710 Å² total; per-residue (Å²): 132,90,88,90,85,85,90,85,90,84,86,91,83,84,84,86,80,86,79,89,81,81,89,84,89,81,87,81,84,83,92,75,91,76,77,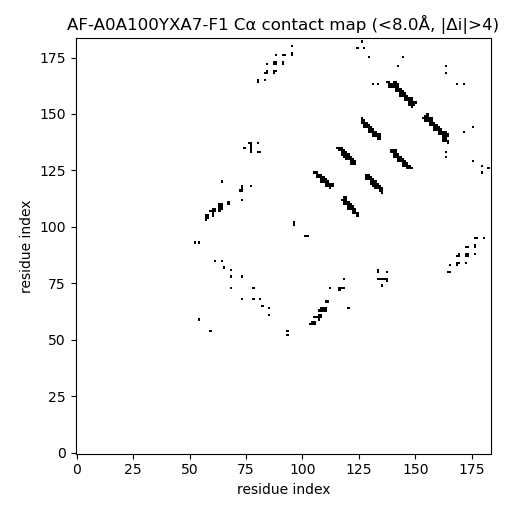84,69,85,75,84,80,84,74,87,79,84,77,91,70,81,80,70,75,79,68,62,84,62,59,64,27,53,64,49,38,68,55,51,65,67,47,84,84,57,49,70,68,39,45,50,48,50,52,49,38,52,52,30,34,56,49,35,46,52,55,47,40,72,73,68,71,60,92,67,80,59,59,56,32,48,58,47,72,46,99,85,48,28,39,39,40,36,38,65,47,99,54,36,38,38,38,35,43,36,27,85,49,52,82,79,7,28,36,38,38,38,37,54,44,71,59,98,84,45,80,45,76,51,77,46,75,47,81,32,34,92,91,45,32,61,60,50,25,38,51,55,45,50,60,52,62,76,74,112

pLDDT: mean 70.05, std 25.46, range [27.38, 97.62]

Foldseek 3Di:
DDDDDDDDDDDDDDDDDDDDDDDDDDDDDDDDDDDDDPDPPPDDDDDDPPPLPDDPPLPVLCVQVVVVLPDPLADPQLSVLSVVLVVLLSVLLVVVCVVPVDPDRAHHWHWDQDPQRWIKIWGDGDQKIKIWTCHPDNQQTKIKMWGFDQPPNDTDTDIDMDRGHPVCSNVVSNVNSVVNVVVD

Mean predicted aligned error: 15.71 Å

Secondary structure (DSSP, 8-state):
------------------------------------PPP------S------PPPPGGG-TTTTHHHHTT-TTS-HHHHHHHHHHHHHHHHHHHHHHHHH---PPPPPEEEEE-TT--EEEEEEETTEEEEEEE-SSTTS-EEEEEEEEEETTEEEEEEEEEE--TTTHHHHHHHHHHHHHTT-